Protein AF-A0A965ITB3-F1 (afdb_monomer)

pLDDT: mean 90.95, std 10.51, range [53.91, 98.81]

Structure (mmCIF, N/CA/C/O backbone):
data_AF-A0A965ITB3-F1
#
_entry.id   AF-A0A965ITB3-F1
#
loop_
_atom_site.group_PDB
_atom_site.id
_atom_site.type_symbol
_atom_site.label_atom_id
_atom_site.label_alt_id
_atom_site.label_comp_id
_atom_site.label_asym_id
_atom_site.label_entity_id
_atom_site.label_seq_id
_atom_site.pdbx_PDB_ins_code
_atom_site.Cartn_x
_atom_site.Cartn_y
_atom_site.Cartn_z
_atom_site.occupancy
_atom_site.B_iso_or_equiv
_atom_site.auth_seq_id
_atom_site.auth_comp_id
_atom_site.auth_asym_id
_atom_site.auth_atom_id
_atom_site.pdbx_PDB_model_num
ATOM 1 N N . MET A 1 1 ? 1.179 6.254 13.318 1.00 94.94 1 MET A N 1
ATOM 2 C CA . MET A 1 1 ? 0.045 7.202 13.142 1.00 94.94 1 MET A CA 1
ATOM 3 C C . MET A 1 1 ? -0.799 6.790 11.948 1.00 94.94 1 MET A C 1
ATOM 5 O O . MET A 1 1 ? -0.232 6.544 10.884 1.00 94.94 1 MET A O 1
ATOM 9 N N . LEU A 1 2 ? -2.131 6.784 12.081 1.00 97.75 2 LEU A N 1
ATOM 10 C CA . LEU A 1 2 ? -3.052 6.440 10.988 1.00 97.75 2 LEU A CA 1
ATOM 11 C C . LEU A 1 2 ? -4.020 7.567 10.657 1.00 97.75 2 LEU A C 1
ATOM 13 O O . LEU A 1 2 ? -4.727 8.068 11.525 1.00 97.75 2 LEU A O 1
ATOM 17 N N . LYS A 1 3 ? -4.144 7.885 9.375 1.00 97.88 3 LYS A N 1
ATOM 18 C CA . LYS A 1 3 ? -5.242 8.692 8.853 1.00 97.88 3 LYS A CA 1
ATOM 19 C C . LYS A 1 3 ? -6.162 7.830 8.004 1.00 97.88 3 LYS A C 1
ATOM 21 O O . LYS A 1 3 ? -5.698 7.079 7.149 1.00 97.88 3 LYS A O 1
ATOM 26 N N . THR A 1 4 ? -7.462 8.007 8.188 1.00 98.25 4 THR A N 1
ATOM 27 C CA . THR A 1 4 ? -8.512 7.293 7.462 1.00 98.25 4 THR A CA 1
ATOM 28 C C . THR A 1 4 ? -9.326 8.276 6.626 1.00 98.25 4 THR A C 1
ATOM 30 O O . THR A 1 4 ? -9.497 9.442 6.987 1.00 98.25 4 THR A O 1
ATOM 33 N N . VAL A 1 5 ? -9.768 7.840 5.449 1.00 98.06 5 VAL A N 1
ATOM 34 C CA . VAL A 1 5 ? -10.554 8.650 4.515 1.00 98.06 5 VAL A CA 1
ATOM 35 C C . VAL A 1 5 ? -11.631 7.752 3.920 1.00 98.06 5 VAL A C 1
ATOM 37 O O . VAL A 1 5 ? -11.328 6.882 3.109 1.00 98.06 5 VAL A O 1
ATOM 40 N N . ALA A 1 6 ? -12.889 7.959 4.313 1.00 97.88 6 ALA A N 1
ATOM 41 C CA . ALA A 1 6 ? -14.007 7.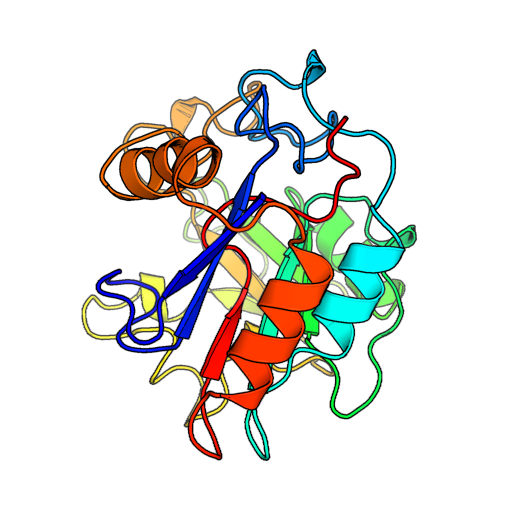115 3.875 1.00 97.88 6 ALA A CA 1
ATOM 42 C C . ALA A 1 6 ? -14.276 7.200 2.362 1.00 97.88 6 ALA A C 1
ATOM 44 O O . ALA A 1 6 ? -14.660 6.211 1.750 1.00 97.88 6 ALA A O 1
ATOM 45 N N . LYS A 1 7 ? -14.044 8.372 1.753 1.00 97.62 7 LYS A N 1
ATOM 46 C CA . LYS A 1 7 ? -14.233 8.609 0.318 1.00 97.62 7 LYS A CA 1
ATOM 47 C C . LYS A 1 7 ? -13.054 9.391 -0.247 1.00 97.62 7 LYS A C 1
ATOM 49 O O . LYS A 1 7 ? -12.920 10.591 -0.008 1.00 97.62 7 LYS A O 1
ATOM 54 N N . SER A 1 8 ? -12.174 8.706 -0.965 1.00 96.62 8 SER A N 1
ATOM 55 C CA . SER A 1 8 ? -10.998 9.329 -1.571 1.00 96.62 8 SER A CA 1
ATOM 56 C C . SER A 1 8 ? -11.368 10.239 -2.751 1.00 96.62 8 SER A C 1
ATOM 58 O O . SER A 1 8 ? -12.254 9.936 -3.544 1.00 96.62 8 SER A O 1
ATOM 60 N N . ALA A 1 9 ? -10.645 11.354 -2.889 1.00 93.56 9 ALA A N 1
ATOM 61 C CA . ALA A 1 9 ? -10.687 12.229 -4.066 1.00 93.56 9 ALA A CA 1
ATOM 62 C C . ALA A 1 9 ? -9.523 11.958 -5.045 1.00 93.56 9 ALA A C 1
ATOM 64 O O . ALA A 1 9 ? -9.328 12.690 -6.016 1.00 93.56 9 ALA A O 1
ATOM 65 N N . ASN A 1 10 ? -8.698 10.937 -4.782 1.00 91.00 10 ASN A N 1
ATOM 66 C CA . ASN A 1 10 ? -7.571 10.585 -5.640 1.00 91.00 10 ASN A CA 1
ATOM 67 C C . ASN A 1 10 ? -8.075 9.926 -6.933 1.00 91.00 10 ASN A C 1
ATOM 69 O O . ASN A 1 10 ? -8.791 8.927 -6.885 1.00 91.00 10 ASN A O 1
ATOM 73 N N . ARG A 1 11 ? -7.645 10.451 -8.089 1.00 90.25 11 ARG A N 1
ATOM 74 C CA . ARG A 1 11 ? -8.065 9.963 -9.415 1.00 90.25 11 ARG A CA 1
ATOM 75 C C . ARG A 1 11 ? -7.816 8.467 -9.615 1.00 90.25 11 ARG A C 1
ATOM 77 O O . ARG A 1 11 ? -8.670 7.788 -10.156 1.00 90.25 11 ARG A O 1
ATOM 84 N N . LYS A 1 12 ? -6.690 7.932 -9.127 1.00 91.12 12 LYS A N 1
ATOM 85 C CA . LYS A 1 12 ? -6.346 6.510 -9.283 1.00 91.12 12 LYS A CA 1
ATOM 86 C C . LYS A 1 12 ? -7.233 5.610 -8.431 1.00 91.12 12 LYS A C 1
ATOM 88 O O . LYS A 1 12 ? -7.595 4.525 -8.870 1.00 91.12 12 LYS A O 1
ATOM 93 N N . THR A 1 13 ? -7.567 6.017 -7.207 1.00 94.00 13 THR A N 1
ATOM 94 C CA . THR A 1 13 ? -8.409 5.185 -6.331 1.00 94.00 13 THR A CA 1
ATOM 95 C C . THR A 1 13 ? -9.890 5.331 -6.642 1.00 94.00 13 THR A C 1
ATOM 97 O O . THR A 1 13 ? -10.629 4.371 -6.459 1.00 94.00 13 THR A O 1
ATOM 100 N N . GLY A 1 14 ? -10.324 6.504 -7.106 1.00 93.81 14 GLY A N 1
ATOM 101 C CA . GLY A 1 14 ? -11.742 6.843 -7.143 1.00 93.81 14 GLY A CA 1
ATOM 102 C C . GLY A 1 14 ? -12.314 6.993 -5.724 1.00 93.81 14 GLY A C 1
ATOM 103 O O . GLY A 1 14 ? -11.537 7.104 -4.767 1.00 93.81 14 GLY A O 1
ATOM 104 N N . PRO A 1 15 ? -13.649 6.980 -5.573 1.00 96.31 15 PRO A N 1
ATOM 105 C CA . PRO A 1 15 ? -14.353 7.273 -4.323 1.00 96.31 15 PRO A CA 1
ATOM 106 C C . PRO A 1 15 ? -14.376 6.109 -3.314 1.00 96.31 15 PRO A C 1
ATOM 108 O O . PRO A 1 15 ? -15.335 5.977 -2.558 1.00 96.31 15 PRO A O 1
ATOM 111 N N . ILE A 1 16 ? -13.332 5.280 -3.274 1.00 97.94 16 ILE A N 1
ATOM 112 C CA . ILE A 1 16 ? -13.205 4.188 -2.298 1.00 97.94 16 ILE A CA 1
ATOM 113 C C . ILE A 1 16 ? -12.591 4.674 -0.980 1.00 97.94 16 ILE A C 1
ATOM 115 O O . ILE A 1 16 ? -11.974 5.747 -0.924 1.00 97.94 16 ILE A O 1
ATOM 119 N N . ALA A 1 17 ? -12.719 3.856 0.064 1.00 98.75 17 ALA A N 1
ATOM 120 C CA . ALA A 1 17 ? -12.080 4.110 1.342 1.00 98.75 17 ALA A CA 1
ATOM 121 C C . ALA A 1 17 ? -10.567 3.895 1.240 1.00 98.75 17 ALA A C 1
ATOM 123 O O . ALA A 1 17 ? -10.095 2.962 0.581 1.00 98.75 17 ALA A O 1
ATOM 124 N N . VAL A 1 18 ? -9.796 4.765 1.891 1.00 98.75 18 VAL A N 1
ATOM 125 C CA . VAL A 1 18 ? -8.336 4.687 1.895 1.00 98.75 18 VAL A CA 1
ATOM 126 C C . VAL A 1 18 ? -7.728 5.068 3.238 1.00 98.75 18 VAL A C 1
ATOM 128 O O . VAL A 1 18 ? -8.342 5.784 4.033 1.00 98.75 18 VAL A O 1
ATOM 131 N N . THR A 1 19 ? -6.486 4.646 3.471 1.00 98.56 19 THR A N 1
ATOM 132 C CA . THR A 1 19 ? -5.705 5.066 4.643 1.00 98.56 19 THR A CA 1
ATOM 133 C C . THR A 1 19 ? -4.343 5.636 4.259 1.00 98.56 19 THR A C 1
ATOM 135 O O . THR A 1 19 ? -3.841 5.417 3.159 1.00 98.56 19 THR A O 1
ATOM 138 N N . TYR A 1 20 ? -3.742 6.393 5.171 1.00 98.06 20 TYR A N 1
ATOM 139 C CA . TYR A 1 20 ? -2.341 6.807 5.129 1.00 98.06 20 TYR A CA 1
ATOM 140 C C . TYR A 1 20 ? -1.719 6.426 6.466 1.00 98.06 20 TYR A C 1
ATOM 142 O O . TYR A 1 20 ? -2.347 6.634 7.508 1.00 98.06 20 TYR A O 1
ATOM 150 N N . ARG A 1 21 ? -0.492 5.911 6.448 1.00 97.06 21 ARG A N 1
ATOM 151 C CA . ARG A 1 21 ? 0.246 5.589 7.670 1.00 97.06 21 ARG A CA 1
ATOM 152 C C . ARG A 1 21 ? 1.576 6.323 7.679 1.00 97.06 21 ARG A C 1
ATOM 154 O O . ARG A 1 21 ? 2.235 6.404 6.652 1.00 97.06 21 ARG A O 1
ATOM 161 N N . ALA A 1 22 ? 1.946 6.901 8.810 1.00 95.44 22 ALA A N 1
ATOM 162 C CA . ALA A 1 22 ? 3.198 7.634 8.964 1.00 95.44 22 ALA A CA 1
ATOM 163 C C . ALA A 1 22 ? 3.769 7.427 10.368 1.00 95.44 22 ALA A C 1
ATOM 165 O O . ALA A 1 22 ? 3.015 7.171 11.317 1.00 95.44 22 ALA A O 1
ATOM 166 N N . GLY A 1 23 ? 5.084 7.597 10.509 1.00 92.81 23 GLY A N 1
ATOM 167 C CA . GLY A 1 23 ? 5.712 7.717 11.822 1.00 92.81 23 GLY A CA 1
ATOM 168 C C . GLY A 1 23 ? 5.365 9.039 12.497 1.00 92.81 23 GLY A C 1
ATOM 169 O O . GLY A 1 23 ? 4.918 9.987 11.852 1.00 92.81 23 GLY A O 1
ATOM 170 N N . VAL A 1 24 ? 5.562 9.119 13.810 1.00 87.06 24 VAL A N 1
ATOM 171 C CA . VAL A 1 24 ? 5.243 10.327 14.590 1.00 87.06 24 VAL A CA 1
ATOM 172 C C . VAL A 1 24 ? 6.226 11.456 14.249 1.00 87.06 24 VAL A C 1
ATOM 174 O O . VAL A 1 24 ? 5.837 12.570 13.871 1.00 87.06 24 VAL A O 1
ATOM 177 N N . HIS A 1 25 ? 7.523 11.152 14.309 1.00 87.81 25 HIS A N 1
ATOM 178 C CA . HIS A 1 25 ? 8.600 12.130 14.141 1.00 87.81 25 HIS A CA 1
ATOM 179 C C . HIS A 1 25 ? 9.164 12.191 12.717 1.00 87.81 25 HIS A C 1
ATOM 181 O O . HIS A 1 25 ? 9.692 13.230 12.311 1.00 87.81 25 HIS A O 1
ATOM 187 N N . GLU A 1 26 ? 8.969 11.142 11.920 1.00 91.25 26 GLU A N 1
ATOM 188 C CA . GLU A 1 26 ? 9.346 11.102 10.509 1.00 91.25 26 GLU A CA 1
ATOM 189 C C . GLU A 1 26 ? 8.256 10.406 9.686 1.00 91.25 26 GLU A C 1
ATOM 191 O O . GLU A 1 26 ? 7.780 9.325 10.024 1.00 91.25 26 GLU A O 1
ATOM 196 N N . THR A 1 27 ? 7.836 11.050 8.595 1.00 91.44 27 THR A N 1
ATOM 197 C CA . THR A 1 27 ? 6.709 10.608 7.760 1.00 91.44 27 THR A CA 1
ATOM 198 C C . THR A 1 27 ? 6.976 9.231 7.172 1.00 91.44 27 THR A C 1
ATOM 200 O O . THR A 1 27 ? 6.068 8.408 7.080 1.00 91.44 27 THR A O 1
ATOM 203 N N . TYR A 1 28 ? 8.234 8.986 6.813 1.00 91.31 28 TYR A N 1
ATOM 204 C CA . TYR A 1 28 ? 8.659 7.761 6.164 1.00 91.31 28 TYR A CA 1
ATOM 205 C C . TYR A 1 28 ? 8.992 6.621 7.135 1.00 91.31 28 TYR A C 1
ATOM 207 O O . TYR A 1 28 ? 9.265 5.531 6.659 1.00 91.31 28 TYR A O 1
ATOM 215 N N . ALA A 1 29 ? 8.929 6.813 8.460 1.00 92.44 29 ALA A N 1
ATOM 216 C CA . ALA A 1 29 ? 9.432 5.816 9.419 1.00 92.44 29 ALA A CA 1
ATOM 217 C C . ALA A 1 29 ? 8.717 4.458 9.386 1.00 92.44 29 ALA A C 1
ATOM 219 O O . ALA A 1 29 ? 9.243 3.462 9.864 1.00 92.44 29 ALA A O 1
ATOM 220 N N . THR A 1 30 ? 7.525 4.396 8.794 1.00 94.81 30 THR A N 1
ATOM 221 C CA . THR A 1 30 ? 6.821 3.128 8.574 1.00 94.81 30 THR A CA 1
ATOM 222 C C . THR A 1 30 ? 7.271 2.410 7.301 1.00 94.81 30 THR A C 1
ATOM 224 O O . THR A 1 30 ? 6.846 1.290 7.073 1.00 94.81 30 THR A O 1
ATOM 227 N N . CYS A 1 31 ? 8.037 3.053 6.418 1.00 94.44 31 CYS A N 1
ATOM 228 C CA . CYS A 1 31 ? 8.582 2.449 5.200 1.00 94.44 31 CYS A CA 1
ATOM 229 C C . CYS A 1 31 ? 9.845 1.649 5.541 1.00 94.44 31 CYS A C 1
ATOM 231 O O . CYS A 1 31 ? 10.556 2.045 6.465 1.00 94.44 31 CYS A O 1
ATOM 233 N N . PRO A 1 32 ? 10.171 0.578 4.800 1.00 92.94 32 PRO A N 1
ATOM 234 C CA . PRO A 1 32 ? 11.418 -0.129 5.032 1.00 92.94 32 PRO A CA 1
ATOM 235 C C . PRO A 1 32 ? 12.613 0.743 4.649 1.00 92.94 32 PRO A C 1
ATOM 237 O O . PRO A 1 32 ? 12.567 1.459 3.640 1.00 92.94 32 PRO A O 1
ATOM 240 N N . SER A 1 33 ? 13.692 0.657 5.427 1.00 90.12 33 SER A N 1
ATOM 241 C CA . SER A 1 33 ? 14.949 1.381 5.167 1.00 90.12 33 SER A CA 1
ATOM 242 C C . SER A 1 33 ? 15.558 1.047 3.796 1.00 90.12 33 SER A C 1
ATOM 244 O O . SER A 1 33 ? 16.218 1.878 3.170 1.00 90.12 33 SER A O 1
ATOM 246 N N . THR A 1 34 ? 15.262 -0.152 3.291 1.00 88.88 34 THR A N 1
ATOM 247 C CA . THR A 1 34 ? 15.709 -0.695 2.004 1.00 88.88 34 THR A CA 1
ATOM 248 C C . THR A 1 34 ? 14.865 -0.257 0.804 1.00 88.88 34 THR A C 1
ATOM 250 O O . THR A 1 34 ? 15.208 -0.585 -0.330 1.00 88.88 34 THR A O 1
ATOM 253 N N . CYS A 1 35 ? 13.766 0.479 1.006 1.00 86.56 35 CYS A N 1
ATOM 254 C CA . CYS A 1 35 ? 12.898 0.911 -0.089 1.00 86.56 35 CYS A CA 1
ATOM 255 C C . CYS A 1 35 ? 13.660 1.825 -1.070 1.00 86.56 35 CYS A C 1
ATOM 257 O O . CYS A 1 35 ? 14.050 2.940 -0.725 1.00 86.56 35 CYS A O 1
ATOM 259 N N . ALA A 1 36 ? 13.801 1.407 -2.333 1.00 81.06 36 ALA A N 1
ATOM 260 C CA . ALA A 1 36 ? 14.551 2.154 -3.352 1.00 81.06 36 ALA A CA 1
ATOM 261 C C . ALA A 1 36 ? 13.939 3.530 -3.693 1.00 81.06 36 ALA A C 1
ATOM 263 O O . ALA A 1 36 ? 14.616 4.426 -4.212 1.00 81.06 36 ALA A O 1
ATOM 264 N N . LEU A 1 37 ? 12.649 3.709 -3.389 1.00 79.94 37 LEU A N 1
ATOM 265 C CA . LEU A 1 37 ? 11.911 4.955 -3.589 1.00 79.94 37 LEU A CA 1
ATOM 266 C C . LEU A 1 37 ? 12.064 5.934 -2.416 1.00 79.94 37 LEU A C 1
ATOM 268 O O . LEU A 1 37 ? 11.665 7.099 -2.533 1.00 79.94 37 LEU A O 1
ATOM 272 N N . HIS A 1 38 ? 12.614 5.466 -1.296 1.00 78.00 38 HIS A N 1
ATOM 273 C CA . HIS A 1 38 ? 12.707 6.190 -0.040 1.00 78.00 38 HIS A CA 1
ATOM 274 C C . HIS A 1 38 ? 13.790 7.278 -0.117 1.00 78.00 38 HIS A C 1
ATOM 276 O O . HIS A 1 38 ? 14.971 6.964 -0.224 1.00 78.00 38 HIS A O 1
ATOM 282 N N . PRO A 1 39 ? 13.437 8.574 -0.026 1.00 72.44 39 PRO A N 1
ATOM 283 C CA . PRO A 1 39 ? 14.421 9.653 -0.142 1.00 72.44 39 PRO A CA 1
ATOM 284 C C . PRO A 1 39 ? 15.332 9.794 1.091 1.00 72.44 39 PRO A C 1
ATOM 286 O O . PRO A 1 39 ? 16.328 10.503 1.024 1.00 72.44 39 PRO A O 1
ATOM 289 N N . LYS A 1 40 ? 14.963 9.168 2.215 1.00 72.94 40 LYS A N 1
ATOM 290 C CA . LYS A 1 40 ? 15.687 9.180 3.502 1.00 72.94 40 LYS A CA 1
ATOM 291 C C . LYS A 1 40 ? 15.853 7.782 4.124 1.00 72.94 40 LYS A C 1
ATOM 293 O O . LYS A 1 40 ? 15.340 7.554 5.215 1.00 72.94 40 LYS A O 1
ATOM 298 N N . GLY A 1 41 ? 16.363 6.800 3.376 1.00 74.50 41 GLY A N 1
ATOM 299 C CA . GLY A 1 41 ? 16.319 5.372 3.762 1.00 74.50 41 GLY A CA 1
ATOM 300 C C . GLY A 1 41 ? 16.792 5.080 5.194 1.00 74.50 41 GLY A C 1
ATOM 301 O O . GLY A 1 41 ? 16.213 4.246 5.879 1.00 74.50 41 GLY A O 1
ATOM 302 N N . GLU A 1 42 ? 17.731 5.871 5.715 1.00 77.69 42 GLU A N 1
ATOM 303 C CA . GLU A 1 42 ? 18.217 5.822 7.100 1.00 77.69 42 GLU A CA 1
ATOM 304 C C . GLU A 1 42 ? 17.161 6.135 8.176 1.00 77.69 42 GLU A C 1
ATOM 306 O O . GLU A 1 42 ? 17.433 6.038 9.371 1.00 77.69 42 GLU A O 1
ATOM 311 N N . LYS A 1 43 ? 15.976 6.587 7.764 1.00 81.06 43 LYS A N 1
ATOM 312 C CA . LYS A 1 43 ? 14.832 6.879 8.627 1.00 81.06 43 LYS A CA 1
ATOM 313 C C . LYS A 1 43 ? 13.701 5.865 8.504 1.00 81.06 43 LYS A C 1
ATOM 315 O O . LYS A 1 43 ? 12.686 6.062 9.166 1.00 81.06 43 LYS A O 1
ATOM 320 N N . GLY A 1 44 ? 13.834 4.860 7.641 1.00 82.12 44 GLY A N 1
ATOM 321 C CA . GLY A 1 44 ? 12.884 3.756 7.550 1.00 82.12 44 GLY A CA 1
ATOM 322 C C . GLY A 1 44 ? 13.059 2.759 8.698 1.00 82.12 44 GLY A C 1
ATOM 323 O O . GLY A 1 44 ? 14.064 2.785 9.406 1.00 82.12 44 GLY A O 1
ATOM 324 N N . GLY A 1 45 ? 12.076 1.883 8.880 1.00 83.75 45 GLY A N 1
ATOM 325 C CA . GLY A 1 45 ? 12.134 0.793 9.853 1.00 83.75 45 GLY A CA 1
ATOM 326 C C . GLY A 1 45 ? 12.695 -0.492 9.243 1.00 83.75 45 GLY A C 1
ATOM 327 O O . GLY A 1 45 ? 12.403 -0.814 8.095 1.00 83.75 45 GLY A O 1
ATOM 328 N N . ASP A 1 46 ? 13.455 -1.261 10.019 1.00 85.00 46 ASP A N 1
ATOM 329 C CA . ASP A 1 46 ? 13.959 -2.581 9.594 1.00 85.00 46 ASP A CA 1
ATOM 330 C C . ASP A 1 46 ? 13.019 -3.730 9.991 1.00 85.00 46 ASP A C 1
ATOM 332 O O . ASP A 1 46 ? 13.120 -4.843 9.476 1.00 85.00 46 ASP A O 1
ATOM 336 N N . LEU A 1 47 ? 12.086 -3.459 10.907 1.00 93.00 47 LEU A N 1
ATOM 337 C CA . LEU A 1 47 ? 11.150 -4.433 11.456 1.00 93.00 47 LEU A CA 1
ATOM 338 C C . LEU A 1 47 ? 9.723 -4.100 11.040 1.00 93.00 47 LEU A C 1
ATOM 340 O O . LEU A 1 47 ? 9.329 -2.933 11.026 1.00 93.00 47 LEU A O 1
ATOM 344 N N . ILE A 1 48 ? 8.942 -5.138 10.752 1.00 96.56 48 ILE A N 1
ATOM 345 C CA . ILE A 1 48 ? 7.493 -5.019 10.599 1.00 96.56 48 ILE A CA 1
ATOM 346 C C . ILE A 1 48 ? 6.867 -4.846 11.985 1.00 96.56 48 ILE A C 1
ATOM 348 O O . ILE A 1 48 ? 7.215 -5.545 12.935 1.00 96.56 48 ILE A O 1
ATOM 352 N N . ASP A 1 49 ? 5.926 -3.915 12.081 1.00 97.00 49 ASP A N 1
ATOM 353 C CA . ASP A 1 49 ? 5.067 -3.722 13.241 1.00 97.00 49 ASP A CA 1
ATOM 354 C C . ASP A 1 49 ? 4.038 -4.859 13.314 1.00 97.00 49 ASP A C 1
ATOM 356 O O . ASP A 1 49 ? 3.106 -4.904 12.509 1.00 97.00 49 ASP A O 1
ATOM 360 N N . GLY A 1 50 ? 4.238 -5.808 14.233 1.00 97.25 50 GLY A N 1
ATOM 361 C CA . GLY A 1 50 ? 3.388 -6.997 14.360 1.00 97.25 50 GLY A CA 1
ATOM 362 C C . GLY A 1 50 ? 1.940 -6.665 14.723 1.00 97.25 50 GLY A C 1
ATOM 363 O O . GLY A 1 50 ? 1.020 -7.113 14.040 1.00 97.25 50 GLY A O 1
ATOM 364 N N . ASP A 1 51 ? 1.741 -5.806 15.724 1.00 96.62 51 ASP A N 1
ATOM 365 C CA . ASP A 1 51 ? 0.407 -5.404 16.188 1.00 96.62 51 ASP A CA 1
ATOM 366 C C . ASP A 1 51 ? -0.376 -4.693 15.078 1.00 96.62 51 ASP A C 1
ATOM 368 O O . ASP A 1 51 ? -1.580 -4.916 14.887 1.00 96.62 51 ASP A O 1
ATOM 372 N N . TYR A 1 52 ? 0.312 -3.834 14.319 1.00 98.00 52 TYR A N 1
ATOM 373 C CA . TYR A 1 52 ? -0.284 -3.167 13.172 1.00 98.00 52 TYR A CA 1
ATOM 374 C C . TYR A 1 52 ? -0.523 -4.118 11.994 1.00 98.00 52 TYR A C 1
ATOM 376 O O . TYR A 1 52 ? -1.540 -3.983 11.310 1.00 98.00 52 TYR A O 1
ATOM 384 N N . LEU A 1 53 ? 0.382 -5.068 11.734 1.00 98.50 53 LEU A N 1
ATOM 385 C CA . LEU A 1 53 ? 0.214 -6.065 10.678 1.00 98.50 53 LEU A CA 1
ATOM 386 C C . LEU A 1 53 ? -1.043 -6.905 10.919 1.00 98.50 53 LEU A C 1
ATOM 388 O O . LEU A 1 53 ? -1.841 -7.057 9.995 1.00 98.50 53 LEU A O 1
ATOM 392 N N . ASP A 1 54 ? -1.255 -7.388 12.142 1.00 98.56 54 ASP A N 1
ATOM 393 C CA . ASP A 1 54 ? -2.455 -8.154 12.490 1.00 98.56 54 ASP A CA 1
ATOM 394 C C . ASP A 1 54 ? -3.719 -7.307 12.310 1.00 98.56 54 ASP A C 1
ATOM 396 O O . ASP A 1 54 ? -4.668 -7.724 11.642 1.00 98.56 54 ASP A O 1
ATOM 400 N N . ALA A 1 55 ? -3.697 -6.053 12.776 1.00 98.69 55 ALA A N 1
ATOM 401 C CA . ALA A 1 55 ? -4.796 -5.119 12.545 1.00 98.69 55 ALA A CA 1
ATOM 402 C C . ALA A 1 55 ? -5.076 -4.893 11.054 1.00 98.69 55 ALA A C 1
ATOM 404 O O . ALA A 1 55 ? -6.232 -4.785 10.650 1.00 98.69 55 ALA A O 1
ATOM 405 N N . LEU A 1 56 ? -4.034 -4.808 10.226 1.00 98.75 56 LEU A N 1
ATOM 406 C CA . LEU A 1 56 ? -4.167 -4.609 8.790 1.00 98.75 56 LEU A CA 1
ATOM 407 C C . LEU A 1 56 ? -4.742 -5.838 8.091 1.00 98.75 56 LEU A C 1
ATOM 409 O O . LEU A 1 56 ? -5.596 -5.673 7.220 1.00 98.75 56 LEU A O 1
ATOM 413 N N . ARG A 1 57 ? -4.322 -7.048 8.472 1.00 98.69 57 ARG A N 1
ATOM 414 C CA . ARG A 1 57 ? -4.869 -8.304 7.936 1.00 98.69 57 ARG A CA 1
ATOM 415 C C . ARG A 1 57 ? -6.363 -8.425 8.219 1.00 98.69 57 ARG A C 1
ATOM 417 O O . ARG A 1 57 ? -7.123 -8.719 7.301 1.00 98.69 57 ARG A O 1
ATOM 424 N N . GLU A 1 58 ? -6.773 -8.100 9.442 1.00 98.56 58 GLU A N 1
ATOM 425 C CA . GLU A 1 58 ? -8.168 -8.147 9.899 1.00 98.56 58 GLU A CA 1
ATOM 426 C C . GLU A 1 58 ? -9.041 -7.010 9.344 1.00 98.56 58 GLU A C 1
ATOM 428 O O . GLU A 1 58 ? -10.263 -7.132 9.294 1.00 98.56 58 GLU A O 1
ATOM 433 N N . ALA A 1 59 ? -8.443 -5.882 8.947 1.00 98.62 59 ALA A N 1
ATOM 434 C CA . ALA A 1 59 ? -9.161 -4.679 8.534 1.00 98.62 59 ALA A CA 1
ATOM 435 C C . ALA A 1 59 ? -9.758 -4.784 7.121 1.00 98.62 59 ALA A C 1
ATOM 437 O O . ALA A 1 59 ? -9.360 -4.070 6.192 1.00 98.62 59 ALA A O 1
ATOM 438 N N . VAL A 1 60 ? -10.768 -5.639 6.990 1.00 98.75 60 VAL A N 1
ATOM 439 C CA . VAL A 1 60 ? -11.601 -5.808 5.800 1.00 98.75 60 VAL A CA 1
ATOM 440 C C . VAL A 1 60 ? -13.035 -5.384 6.133 1.00 98.75 60 VAL A C 1
ATOM 442 O O . VAL A 1 60 ? -13.597 -5.865 7.117 1.00 98.75 60 VAL A O 1
ATOM 445 N N . PRO A 1 61 ? -13.660 -4.480 5.352 1.00 98.50 61 PRO A N 1
ATOM 446 C CA . PRO A 1 61 ? -15.064 -4.127 5.556 1.00 98.50 61 PRO A CA 1
ATOM 447 C C . PRO A 1 61 ? -15.974 -5.353 5.444 1.00 98.50 61 PRO A C 1
ATOM 449 O O . PRO A 1 61 ? -15.705 -6.252 4.646 1.00 98.50 61 PRO A O 1
ATOM 452 N N . ALA A 1 62 ? -17.087 -5.374 6.180 1.00 98.00 62 ALA A N 1
ATOM 453 C CA . ALA A 1 62 ? -18.035 -6.488 6.140 1.00 98.00 62 ALA A CA 1
ATOM 454 C C . ALA A 1 62 ? -18.509 -6.772 4.701 1.00 98.00 62 ALA A C 1
ATOM 456 O O . ALA A 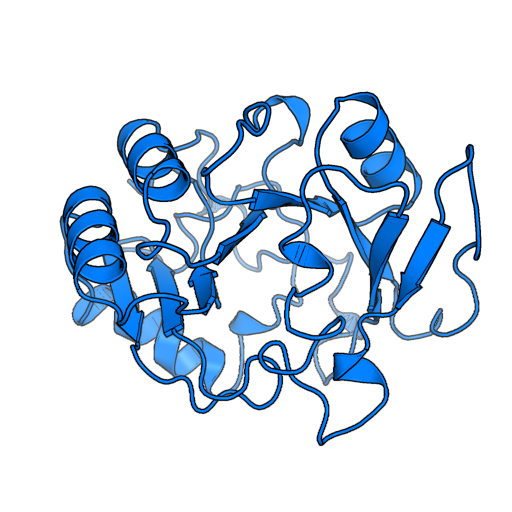1 62 ? -18.976 -5.869 4.006 1.00 98.00 62 ALA A O 1
ATOM 457 N N . GLY A 1 63 ? -18.358 -8.014 4.227 1.00 96.69 63 GLY A N 1
ATOM 458 C CA . GLY A 1 63 ? -18.675 -8.407 2.843 1.00 96.69 63 GLY A CA 1
ATOM 459 C C . GLY A 1 63 ? -17.900 -7.641 1.759 1.00 96.69 63 GLY A C 1
ATOM 460 O O . GLY A 1 63 ? -18.271 -7.698 0.590 1.00 96.69 63 GLY A O 1
ATOM 461 N N . GLY A 1 64 ? -16.881 -6.877 2.149 1.00 97.44 64 GLY A N 1
ATOM 462 C CA . GLY A 1 64 ? -16.069 -6.037 1.288 1.00 97.44 64 GLY A CA 1
ATOM 463 C C . GLY A 1 64 ? -14.726 -6.672 0.962 1.00 97.44 64 GLY A C 1
ATOM 464 O O . GLY A 1 64 ? -14.521 -7.878 1.083 1.00 97.44 64 GLY A O 1
ATOM 465 N N . ILE A 1 65 ? -13.800 -5.831 0.513 1.00 98.19 65 ILE A N 1
ATOM 466 C CA . ILE A 1 65 ? -12.450 -6.242 0.125 1.00 98.19 65 ILE A CA 1
ATOM 467 C C . ILE A 1 65 ? -11.440 -5.176 0.522 1.00 98.19 65 ILE A C 1
ATOM 469 O O . ILE A 1 65 ? -11.720 -3.976 0.429 1.00 98.19 65 ILE A O 1
ATOM 473 N N . ALA A 1 66 ? -10.242 -5.613 0.901 1.00 98.69 66 ALA A N 1
ATOM 474 C CA . ALA A 1 66 ? -9.152 -4.709 1.212 1.00 98.69 66 ALA A CA 1
ATOM 475 C C . ALA A 1 66 ? -7.815 -5.180 0.643 1.00 98.69 66 ALA A C 1
ATOM 477 O O . ALA A 1 66 ? -7.576 -6.376 0.463 1.00 98.69 66 ALA A O 1
ATOM 478 N N . TRP A 1 67 ? -6.944 -4.225 0.327 1.00 98.81 67 TRP A N 1
ATOM 479 C CA . TRP A 1 67 ? -5.592 -4.519 -0.138 1.00 98.81 67 TRP A CA 1
ATOM 480 C C . TRP A 1 67 ? -4.613 -3.390 0.181 1.00 98.81 67 TRP A C 1
ATOM 482 O O . TRP A 1 67 ? -5.004 -2.232 0.344 1.00 98.81 67 TRP A O 1
ATOM 492 N N . THR A 1 68 ? -3.328 -3.734 0.224 1.00 98.69 68 THR A N 1
ATOM 493 C CA . THR A 1 68 ? -2.208 -2.798 0.372 1.00 98.69 68 THR A CA 1
ATOM 494 C C . THR A 1 68 ? -1.016 -3.213 -0.490 1.00 98.69 68 THR A C 1
ATOM 496 O O . THR A 1 68 ? -1.066 -4.224 -1.201 1.00 98.69 68 THR A O 1
ATOM 499 N N . TYR A 1 69 ? 0.055 -2.429 -0.422 1.00 98.06 69 TYR A N 1
ATOM 500 C CA . TYR A 1 69 ? 1.355 -2.723 -1.013 1.00 98.06 69 TYR A CA 1
ATOM 501 C C . TYR A 1 69 ? 2.431 -2.567 0.053 1.00 98.06 69 TYR A C 1
ATOM 503 O O . TYR A 1 69 ? 2.325 -1.669 0.884 1.00 98.06 69 TYR A O 1
ATOM 511 N N . SER A 1 70 ? 3.462 -3.403 -0.002 1.00 97.62 70 SER A N 1
ATOM 512 C CA . SER A 1 70 ? 4.606 -3.298 0.899 1.00 97.62 70 SER A CA 1
ATOM 513 C C . SER A 1 70 ? 5.916 -3.481 0.148 1.00 97.62 70 SER A C 1
ATOM 515 O O . SER A 1 70 ? 6.012 -4.359 -0.708 1.00 97.62 70 SER A O 1
ATOM 517 N N . HIS A 1 71 ? 6.914 -2.658 0.465 1.00 95.50 71 HIS A N 1
ATOM 518 C CA . HIS A 1 71 ? 8.293 -2.819 -0.010 1.00 95.50 71 HIS A CA 1
ATOM 519 C C . HIS A 1 71 ? 9.158 -3.638 0.959 1.00 95.50 71 HIS A C 1
ATOM 521 O O . HIS A 1 71 ? 10.355 -3.782 0.720 1.00 95.50 71 HIS A O 1
ATOM 527 N N . PHE A 1 72 ? 8.598 -4.154 2.062 1.00 95.94 72 PHE A N 1
ATOM 528 C CA . PHE A 1 72 ? 9.319 -5.129 2.879 1.00 95.94 72 PHE A CA 1
ATOM 529 C C . PHE A 1 72 ? 9.582 -6.387 2.048 1.00 95.94 72 PHE A C 1
ATOM 531 O O . PHE A 1 72 ? 8.814 -6.708 1.134 1.00 95.94 72 PHE A O 1
ATOM 538 N N . ASP A 1 73 ? 10.666 -7.108 2.359 1.00 95.62 73 ASP A N 1
ATOM 539 C CA . ASP A 1 73 ? 10.990 -8.332 1.627 1.00 95.62 73 ASP A CA 1
ATOM 540 C C . ASP A 1 73 ? 9.794 -9.292 1.652 1.00 95.62 73 ASP A C 1
ATOM 542 O O . ASP A 1 73 ? 9.210 -9.557 2.704 1.00 95.62 73 ASP A O 1
ATOM 546 N N . ALA A 1 74 ? 9.436 -9.834 0.488 1.00 97.12 74 ALA A N 1
ATOM 547 C CA . ALA A 1 74 ? 8.284 -10.716 0.346 1.00 97.12 74 ALA A CA 1
ATOM 548 C C . ALA A 1 74 ? 8.333 -11.940 1.280 1.00 97.12 74 ALA A C 1
ATOM 550 O O . ALA A 1 74 ? 7.280 -12.482 1.615 1.00 97.12 74 ALA A O 1
ATOM 551 N N . SER A 1 75 ? 9.518 -12.384 1.725 1.00 96.56 75 SER A N 1
ATOM 552 C CA . SER A 1 75 ? 9.639 -13.472 2.700 1.00 96.56 75 SER A CA 1
ATOM 553 C C . SER A 1 75 ? 9.150 -13.096 4.099 1.00 96.56 75 SER A C 1
ATOM 555 O O . SER A 1 75 ? 8.781 -13.994 4.850 1.00 96.56 75 SER A O 1
ATOM 557 N N . LEU A 1 76 ? 9.143 -11.803 4.439 1.00 96.69 76 LEU A N 1
ATOM 558 C CA . LEU A 1 76 ? 8.652 -11.269 5.714 1.00 96.69 76 LEU A CA 1
ATOM 559 C C . LEU A 1 76 ? 7.136 -11.043 5.705 1.00 96.69 76 LEU A C 1
ATOM 561 O O . LEU A 1 76 ? 6.525 -10.921 6.763 1.00 96.69 76 LEU A O 1
ATOM 565 N N . LEU A 1 77 ? 6.520 -10.990 4.522 1.00 97.44 77 LEU A N 1
ATOM 566 C CA . LEU A 1 77 ? 5.076 -10.830 4.395 1.00 97.44 77 LEU A CA 1
ATOM 567 C C . LEU A 1 77 ? 4.359 -12.159 4.692 1.00 97.44 77 LEU A C 1
ATOM 569 O O . LEU A 1 77 ? 4.822 -13.219 4.236 1.00 97.44 77 LEU A O 1
ATOM 573 N N . PRO A 1 78 ? 3.223 -12.121 5.414 1.00 96.88 78 PRO A N 1
ATOM 574 C CA . PRO A 1 78 ? 2.465 -13.318 5.753 1.00 96.88 78 PRO A CA 1
ATOM 575 C C . PRO A 1 78 ? 1.856 -13.964 4.502 1.00 96.88 78 PRO A C 1
ATOM 577 O O . PRO A 1 78 ? 1.677 -13.317 3.467 1.00 96.88 78 PRO A O 1
ATOM 580 N N . GLN A 1 79 ? 1.521 -15.252 4.607 1.00 97.00 79 GLN A N 1
ATOM 581 C CA . GLN A 1 79 ? 0.625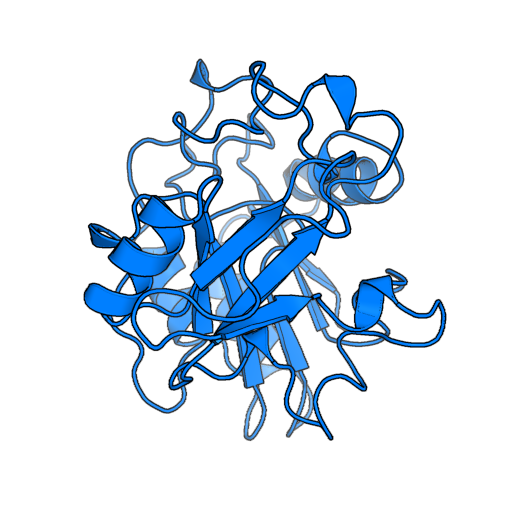 -15.880 3.636 1.00 97.00 79 GLN A CA 1
ATOM 582 C C . GLN A 1 79 ? -0.767 -15.282 3.799 1.00 97.00 79 GLN A C 1
ATOM 584 O O . GLN A 1 79 ? -1.218 -15.055 4.921 1.00 97.00 79 GLN A O 1
ATOM 589 N N . TRP A 1 80 ? -1.436 -15.028 2.682 1.00 97.88 80 TRP A N 1
ATOM 590 C CA . TRP A 1 80 ? -2.810 -14.552 2.722 1.00 97.88 80 TRP A CA 1
ATOM 591 C C . TRP A 1 80 ? -3.756 -15.686 3.129 1.00 97.88 80 TRP A C 1
ATOM 593 O O . TRP A 1 80 ? -3.606 -16.814 2.658 1.00 97.88 80 TRP A O 1
ATOM 603 N N . ALA A 1 81 ? -4.741 -15.365 3.965 1.00 97.56 81 ALA A N 1
ATOM 604 C CA . ALA A 1 81 ? -5.867 -16.235 4.274 1.00 97.56 81 ALA A CA 1
ATOM 605 C C . ALA A 1 81 ? -7.182 -15.620 3.778 1.00 97.56 81 ALA A C 1
ATOM 607 O O . ALA A 1 81 ? -7.324 -14.398 3.686 1.00 97.56 81 ALA A O 1
ATOM 608 N N . GLU A 1 82 ? -8.159 -16.472 3.464 1.00 96.88 82 GLU A N 1
ATOM 609 C CA . GLU A 1 82 ? -9.464 -16.019 2.987 1.00 96.88 82 GLU A CA 1
ATOM 610 C C . GLU A 1 82 ? -10.125 -15.051 3.978 1.00 96.88 82 GLU A C 1
ATOM 612 O O . GLU A 1 82 ? -10.153 -15.283 5.183 1.00 96.88 82 GLU A O 1
ATOM 617 N N . GLY A 1 83 ? -10.649 -13.941 3.454 1.00 96.38 83 GLY A N 1
ATOM 618 C CA . GLY A 1 83 ? -11.261 -12.882 4.257 1.00 96.38 83 GLY A CA 1
ATOM 619 C C . GLY A 1 83 ? -10.287 -11.826 4.786 1.00 96.38 83 GLY A C 1
ATOM 620 O O . GLY A 1 83 ? -10.754 -10.807 5.282 1.00 96.38 83 GLY A O 1
ATOM 621 N N . GLU A 1 84 ? -8.971 -12.002 4.629 1.00 98.38 84 GLU A N 1
ATOM 622 C CA . GLU A 1 84 ? -7.978 -11.003 5.039 1.00 98.38 84 GLU A CA 1
ATOM 623 C C . GLU A 1 84 ? -7.665 -9.969 3.947 1.00 98.38 84 GLU A C 1
ATOM 625 O O . GLU A 1 84 ? -7.862 -10.188 2.744 1.00 98.38 84 GLU A O 1
ATOM 630 N N . THR A 1 85 ? -7.096 -8.840 4.372 1.00 98.81 85 THR A N 1
ATOM 631 C CA . THR A 1 85 ? -6.482 -7.850 3.482 1.00 98.81 85 THR A CA 1
ATOM 632 C C . THR A 1 85 ? -5.399 -8.491 2.614 1.00 98.81 85 THR A C 1
ATOM 634 O O . THR A 1 85 ? -4.474 -9.136 3.104 1.00 98.81 85 THR A O 1
ATOM 637 N N . VAL A 1 86 ? -5.439 -8.223 1.308 1.00 98.81 86 VAL A N 1
ATOM 638 C CA . VAL A 1 86 ? -4.396 -8.669 0.376 1.00 98.81 86 VAL A CA 1
ATOM 639 C C . VAL A 1 86 ? -3.169 -7.758 0.459 1.00 98.81 86 VAL A C 1
ATOM 641 O O . VAL A 1 86 ? -3.238 -6.580 0.103 1.00 98.81 86 VAL A O 1
ATOM 644 N N . ILE A 1 87 ? -2.021 -8.296 0.868 1.00 98.81 87 ILE A N 1
ATOM 645 C CA . ILE A 1 87 ? -0.752 -7.555 0.914 1.00 98.81 87 ILE A CA 1
ATOM 646 C C . ILE A 1 87 ? 0.063 -7.884 -0.335 1.00 98.81 87 ILE A C 1
ATOM 648 O O . ILE A 1 87 ? 0.558 -8.997 -0.493 1.00 98.81 87 ILE A O 1
ATOM 652 N N . ASN A 1 88 ? 0.194 -6.913 -1.238 1.00 98.75 88 ASN A N 1
ATOM 653 C CA . ASN A 1 88 ? 0.965 -7.088 -2.461 1.00 98.75 88 ASN A CA 1
ATOM 654 C C . ASN A 1 88 ? 2.442 -6.754 -2.209 1.00 98.75 88 ASN A C 1
ATOM 656 O O . ASN A 1 88 ? 2.753 -5.626 -1.819 1.00 98.75 88 ASN A O 1
ATOM 660 N N . ALA A 1 89 ? 3.348 -7.686 -2.501 1.00 98.38 89 ALA A N 1
ATOM 661 C CA . ALA A 1 89 ? 4.779 -7.402 -2.539 1.00 98.38 89 ALA A CA 1
ATOM 662 C C . ALA A 1 89 ? 5.070 -6.399 -3.667 1.00 98.38 89 ALA A C 1
ATOM 664 O O . ALA A 1 89 ? 4.715 -6.643 -4.823 1.00 98.38 89 ALA A O 1
ATOM 665 N N . SER A 1 90 ? 5.666 -5.260 -3.327 1.00 96.12 90 SER A N 1
ATOM 666 C CA . SER A 1 90 ? 6.035 -4.202 -4.265 1.00 96.12 90 SER A CA 1
ATOM 667 C C . SER A 1 90 ? 7.469 -4.413 -4.723 1.00 96.12 90 SER A C 1
ATOM 669 O O . SER A 1 90 ? 8.396 -4.290 -3.926 1.00 96.12 90 SER A O 1
ATOM 671 N N . CYS A 1 91 ? 7.638 -4.787 -5.989 1.00 94.19 91 CYS A N 1
ATOM 672 C CA . CYS A 1 91 ? 8.916 -5.212 -6.545 1.00 94.19 91 CYS A CA 1
ATOM 673 C C . CYS A 1 91 ? 9.437 -4.226 -7.594 1.00 94.19 91 CYS A C 1
ATOM 675 O O . CYS A 1 91 ? 8.668 -3.693 -8.402 1.00 94.19 91 CYS A O 1
ATOM 677 N N . ASP A 1 92 ? 10.758 -4.073 -7.641 1.00 89.19 92 ASP A N 1
ATOM 678 C CA . ASP A 1 92 ? 11.452 -3.179 -8.571 1.00 89.19 92 ASP A CA 1
ATOM 679 C C . ASP A 1 92 ? 12.040 -3.945 -9.766 1.00 89.19 92 ASP A C 1
ATOM 681 O O . ASP A 1 92 ? 12.485 -3.350 -10.750 1.00 89.19 92 ASP A O 1
ATOM 685 N N . THR A 1 93 ? 12.000 -5.281 -9.729 1.00 90.12 93 THR A N 1
ATOM 686 C CA . THR A 1 93 ? 12.419 -6.147 -10.836 1.00 90.12 93 THR A CA 1
ATOM 687 C C . THR A 1 93 ? 11.425 -7.277 -11.120 1.00 90.12 93 THR A C 1
ATOM 689 O O . THR A 1 93 ? 10.686 -7.743 -10.250 1.00 90.12 93 THR A O 1
ATOM 692 N N . VAL A 1 94 ? 11.451 -7.788 -12.357 1.00 92.19 94 VAL A N 1
ATOM 693 C CA . VAL A 1 94 ? 10.696 -8.992 -12.756 1.00 92.19 94 VAL A CA 1
ATOM 694 C C . VAL A 1 94 ? 11.093 -10.204 -11.902 1.00 92.19 94 VAL A C 1
ATOM 696 O O . VAL A 1 94 ? 10.228 -10.980 -11.501 1.00 92.19 94 VAL A O 1
ATOM 699 N N . GLY A 1 95 ? 12.384 -10.355 -11.588 1.00 93.88 95 GLY A N 1
ATOM 700 C CA . GLY A 1 95 ? 12.893 -11.463 -10.774 1.00 93.88 95 GLY A CA 1
ATOM 701 C C . GLY A 1 95 ? 12.351 -11.452 -9.343 1.00 93.88 95 GLY A C 1
ATOM 702 O O . GLY A 1 95 ? 11.921 -12.491 -8.843 1.00 93.88 95 GLY A O 1
ATOM 703 N N . GLU A 1 96 ? 12.298 -10.283 -8.704 1.00 95.38 96 GLU A N 1
ATOM 704 C CA . GLU A 1 96 ? 11.687 -10.120 -7.379 1.00 95.38 96 GLU A CA 1
ATOM 705 C C . GLU A 1 96 ? 10.195 -10.444 -7.390 1.00 95.38 96 GLU A C 1
ATOM 707 O O . GLU A 1 96 ? 9.727 -11.169 -6.511 1.00 95.38 96 GLU A O 1
ATOM 712 N N . ALA A 1 97 ? 9.463 -9.983 -8.409 1.00 96.75 97 ALA A N 1
ATOM 713 C CA . ALA A 1 97 ? 8.038 -10.273 -8.535 1.00 96.75 97 ALA A CA 1
ATOM 714 C C . ALA A 1 97 ? 7.780 -11.783 -8.669 1.00 96.75 97 ALA A C 1
ATOM 716 O O . ALA A 1 97 ? 6.903 -12.332 -8.005 1.00 96.75 97 ALA A O 1
ATOM 717 N N . LEU A 1 98 ? 8.584 -12.486 -9.473 1.00 96.88 98 LEU A N 1
ATOM 718 C CA . LEU A 1 98 ? 8.497 -13.943 -9.610 1.00 96.88 98 LEU A CA 1
ATOM 719 C C . LEU A 1 98 ? 8.885 -14.670 -8.321 1.00 96.88 98 LEU A C 1
ATOM 721 O O . LEU A 1 98 ? 8.257 -15.670 -7.976 1.00 96.88 98 LEU A O 1
ATOM 725 N N . ARG A 1 99 ? 9.889 -14.169 -7.589 1.00 97.50 99 ARG A N 1
ATOM 726 C CA . ARG A 1 99 ? 10.259 -14.700 -6.270 1.00 97.50 99 ARG A CA 1
ATOM 727 C C . ARG A 1 99 ? 9.097 -14.568 -5.289 1.00 97.50 99 ARG A C 1
ATOM 729 O O . ARG A 1 99 ? 8.773 -15.550 -4.630 1.00 97.50 99 ARG A O 1
ATOM 736 N N . ALA A 1 100 ? 8.454 -13.403 -5.221 1.00 98.19 100 ALA A N 1
ATOM 737 C CA . ALA A 1 100 ? 7.288 -13.172 -4.371 1.00 98.19 100 ALA A CA 1
ATOM 738 C C . ALA A 1 100 ? 6.128 -14.121 -4.724 1.00 98.19 100 ALA A C 1
ATOM 740 O O . ALA A 1 100 ? 5.576 -14.767 -3.835 1.00 98.19 100 ALA A O 1
ATOM 741 N N . VAL A 1 101 ? 5.835 -14.305 -6.015 1.00 97.94 101 VAL A N 1
ATOM 742 C CA . VAL A 1 101 ? 4.799 -15.251 -6.464 1.00 97.94 101 VAL A CA 1
ATOM 743 C C . VAL A 1 101 ? 5.155 -16.697 -6.110 1.00 97.94 101 VAL A C 1
ATOM 745 O O . VAL A 1 101 ? 4.311 -17.415 -5.585 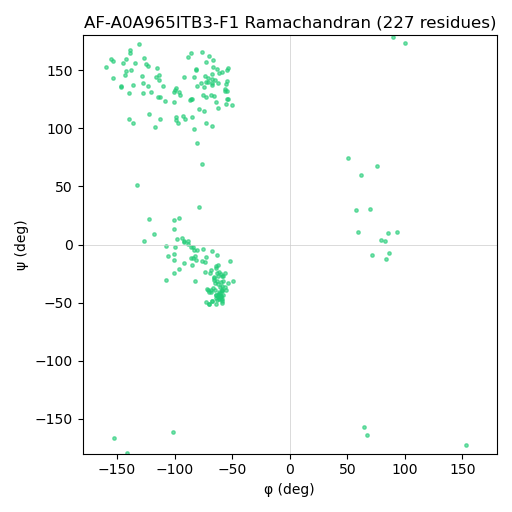1.00 97.94 101 VAL A O 1
ATOM 748 N N . LYS A 1 102 ? 6.408 -17.130 -6.314 1.00 97.12 102 LYS A N 1
ATOM 749 C CA . LYS A 1 102 ? 6.880 -18.472 -5.907 1.00 97.12 102 LYS A CA 1
ATOM 750 C C . LYS A 1 102 ? 6.743 -18.698 -4.400 1.00 97.12 102 LYS A C 1
ATOM 752 O O . LYS A 1 102 ? 6.513 -19.813 -3.949 1.00 97.12 102 LYS A O 1
ATOM 757 N N . LEU A 1 103 ? 6.897 -17.626 -3.635 1.00 97.69 103 LEU A N 1
ATOM 758 C CA . LEU A 1 103 ? 6.710 -17.585 -2.198 1.00 97.69 103 LEU A CA 1
ATOM 759 C C . LEU A 1 103 ? 5.220 -17.596 -1.786 1.00 97.69 103 LEU A C 1
ATOM 761 O O . LEU A 1 103 ? 4.951 -17.647 -0.590 1.00 97.69 103 LEU A O 1
ATOM 765 N N . GLY A 1 104 ? 4.263 -17.563 -2.718 1.00 97.12 104 GLY A N 1
ATOM 766 C CA . GLY A 1 104 ? 2.821 -17.530 -2.436 1.00 97.12 104 GLY A CA 1
ATOM 767 C C . GLY A 1 104 ? 2.261 -16.125 -2.195 1.00 97.12 104 GLY A C 1
ATOM 768 O O . GLY A 1 104 ? 1.125 -15.981 -1.758 1.00 97.12 104 GLY A O 1
ATOM 769 N N . ARG A 1 105 ? 3.045 -15.071 -2.460 1.00 98.06 105 ARG A N 1
ATOM 770 C CA . ARG A 1 105 ? 2.640 -13.682 -2.220 1.00 98.06 105 ARG A CA 1
ATOM 771 C C . ARG A 1 105 ? 2.188 -13.036 -3.532 1.00 98.06 105 ARG A C 1
ATOM 773 O O . ARG A 1 105 ? 2.928 -13.093 -4.519 1.00 98.06 105 ARG A O 1
ATOM 780 N N . PRO A 1 106 ? 1.020 -12.371 -3.572 1.00 98.31 106 PRO A N 1
ATOM 781 C CA . PRO A 1 106 ? 0.657 -11.567 -4.728 1.00 98.31 106 PRO A CA 1
ATOM 782 C C . PRO A 1 106 ? 1.674 -10.436 -4.888 1.00 98.31 106 PRO A C 1
ATOM 784 O O . PRO A 1 106 ? 2.087 -9.818 -3.910 1.00 98.31 106 PRO A O 1
ATOM 787 N N . ALA A 1 107 ? 2.071 -10.147 -6.124 1.00 98.25 107 ALA A N 1
ATOM 788 C CA . ALA A 1 107 ? 3.101 -9.151 -6.395 1.00 98.25 107 ALA A CA 1
ATOM 789 C C . ALA A 1 107 ? 2.626 -8.067 -7.363 1.00 98.25 107 ALA A C 1
ATOM 791 O O . ALA A 1 107 ? 1.723 -8.277 -8.191 1.00 98.25 107 ALA A O 1
ATOM 792 N N . VAL A 1 108 ? 3.267 -6.909 -7.251 1.00 97.31 108 VAL A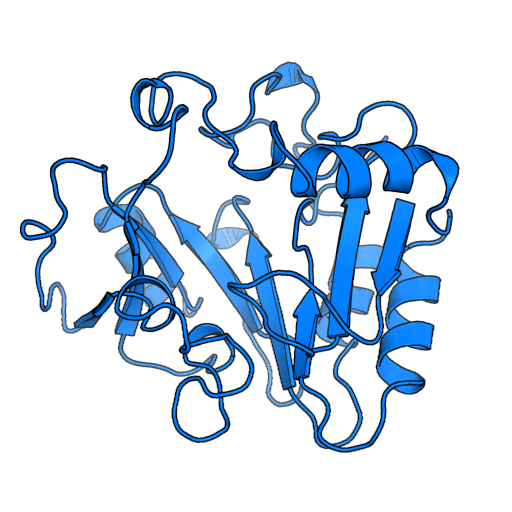 N 1
ATOM 793 C CA . VAL A 1 108 ? 3.256 -5.838 -8.242 1.00 97.31 108 VAL A CA 1
ATOM 794 C C . VAL A 1 108 ? 4.679 -5.508 -8.660 1.00 97.31 108 VAL A C 1
ATOM 796 O O . VAL A 1 108 ? 5.621 -5.729 -7.907 1.00 97.31 108 VAL A O 1
ATOM 799 N N . TYR A 1 109 ? 4.825 -4.985 -9.869 1.00 93.56 109 TYR A N 1
ATOM 800 C CA . TYR A 1 109 ? 6.116 -4.624 -10.440 1.00 93.56 109 TYR A CA 1
ATOM 801 C C . TYR A 1 109 ? 6.082 -3.180 -10.934 1.00 93.56 109 TYR A C 1
ATOM 803 O O . TYR A 1 109 ? 5.165 -2.803 -11.666 1.00 93.56 109 TYR A O 1
ATOM 811 N N . VAL A 1 110 ? 7.070 -2.374 -10.552 1.00 89.19 110 VAL A N 1
ATOM 812 C CA . VAL A 1 110 ? 7.241 -1.025 -11.098 1.00 89.19 110 VAL A CA 1
ATOM 813 C C . VAL A 1 110 ? 8.153 -1.080 -12.322 1.00 89.19 110 VAL A C 1
ATOM 815 O O . VAL A 1 110 ? 9.361 -1.266 -12.212 1.00 89.19 110 VAL A O 1
ATOM 818 N N . ALA A 1 111 ? 7.575 -0.889 -13.506 1.00 85.94 111 ALA A N 1
ATOM 819 C CA . ALA A 1 111 ? 8.329 -0.783 -14.748 1.00 85.94 111 ALA A CA 1
ATOM 820 C C . ALA A 1 111 ? 8.919 0.634 -14.915 1.00 85.94 111 ALA A C 1
ATOM 822 O O . ALA A 1 111 ? 8.201 1.618 -14.692 1.00 85.94 111 ALA A O 1
ATOM 823 N N . PRO A 1 112 ? 10.187 0.777 -15.346 1.00 78.44 112 PRO A N 1
ATOM 824 C CA . PRO A 1 112 ? 10.767 2.068 -15.721 1.00 78.44 112 PRO A CA 1
ATOM 825 C C . PRO A 1 112 ? 9.938 2.841 -16.764 1.00 78.44 1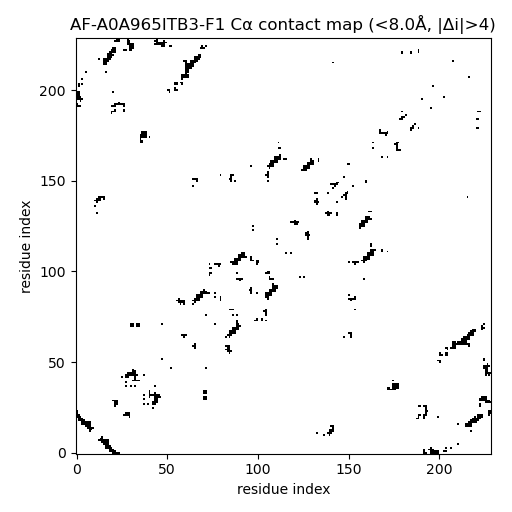12 PRO A C 1
ATOM 827 O O . PRO A 1 112 ? 9.235 2.262 -17.594 1.00 78.44 112 PRO A O 1
ATOM 830 N N . ALA A 1 113 ? 10.017 4.172 -16.749 1.00 72.12 113 ALA A N 1
ATOM 831 C CA . ALA A 1 113 ? 9.123 5.037 -17.530 1.00 72.12 113 ALA A CA 1
ATOM 832 C C . ALA A 1 113 ? 9.284 4.904 -19.057 1.00 72.12 113 ALA A C 1
ATOM 834 O O . ALA A 1 113 ? 8.334 5.111 -19.809 1.00 72.12 113 ALA A O 1
ATOM 835 N N . ASP A 1 114 ? 10.491 4.581 -19.510 1.00 68.69 114 ASP A N 1
ATOM 836 C CA . ASP A 1 114 ? 10.876 4.324 -20.900 1.00 68.69 114 ASP A CA 1
ATOM 837 C C . ASP A 1 114 ? 10.555 2.893 -21.362 1.00 68.69 114 ASP A C 1
ATOM 839 O O . ASP A 1 114 ? 10.580 2.606 -22.555 1.00 68.69 114 ASP A O 1
ATOM 843 N N . THR A 1 115 ? 10.171 2.014 -20.433 1.00 67.06 115 THR A N 1
ATOM 844 C CA . THR A 1 115 ? 9.887 0.592 -20.684 1.00 67.06 115 THR A CA 1
ATOM 845 C C . THR A 1 115 ? 8.398 0.276 -20.802 1.00 67.06 115 THR A C 1
ATOM 847 O O . THR A 1 115 ? 8.001 -0.876 -20.647 1.00 67.06 115 THR A O 1
ATOM 850 N N . ALA A 1 116 ? 7.557 1.274 -21.109 1.00 60.50 116 ALA A N 1
ATOM 851 C CA . ALA A 1 116 ? 6.094 1.150 -21.217 1.00 60.50 116 ALA A CA 1
ATOM 852 C C . ALA A 1 116 ? 5.598 0.002 -22.135 1.00 60.50 116 ALA A C 1
ATOM 854 O O . ALA A 1 116 ?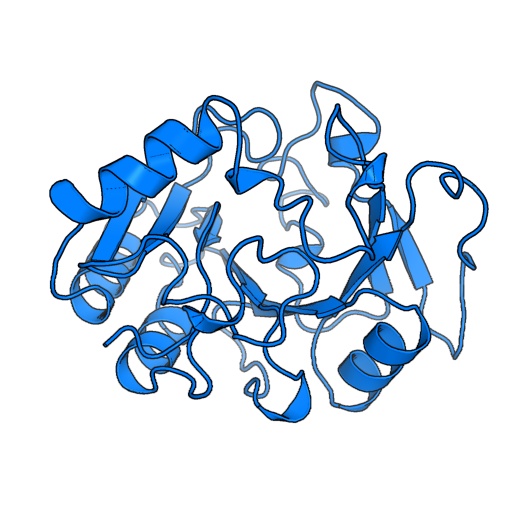 4.417 -0.343 -22.101 1.00 60.50 116 ALA A O 1
ATOM 855 N N . THR A 1 117 ? 6.485 -0.569 -22.954 1.00 65.75 117 THR A N 1
ATOM 856 C CA . THR A 1 117 ? 6.234 -1.680 -23.881 1.00 65.75 117 THR A CA 1
ATOM 857 C C . THR A 1 117 ? 7.195 -2.867 -23.721 1.00 65.75 117 THR A C 1
ATOM 859 O O . THR A 1 117 ? 7.099 -3.810 -24.502 1.00 65.75 117 THR A O 1
ATOM 862 N N . SER A 1 118 ? 8.126 -2.854 -22.758 1.00 73.19 118 SER A N 1
ATOM 863 C CA . SER A 1 118 ? 9.277 -3.774 -22.763 1.00 73.19 118 SER A CA 1
ATOM 864 C C . SER A 1 118 ? 9.372 -4.739 -21.576 1.00 73.19 118 SER A C 1
ATOM 866 O O . SER A 1 118 ? 10.376 -5.441 -21.457 1.00 73.19 118 SER A O 1
ATOM 868 N N . TRP A 1 119 ? 8.353 -4.837 -20.713 1.00 79.75 119 TRP A N 1
ATOM 869 C CA . TRP A 1 119 ? 8.248 -5.971 -19.780 1.00 79.75 119 TRP A CA 1
ATOM 870 C C . TRP A 1 119 ? 7.643 -7.201 -20.478 1.00 79.75 119 TRP A C 1
ATOM 872 O O . TRP A 1 119 ? 6.845 -7.061 -21.410 1.00 79.75 119 TRP A O 1
ATOM 882 N N . PRO A 1 120 ? 7.984 -8.428 -20.046 1.00 80.25 120 PRO A N 1
ATOM 883 C CA . PRO A 1 120 ? 7.459 -9.633 -20.675 1.00 80.25 120 PRO A CA 1
ATOM 884 C C . PRO A 1 120 ? 5.959 -9.760 -20.409 1.00 80.25 120 PRO A C 1
ATOM 886 O O . PRO A 1 120 ? 5.548 -9.759 -19.257 1.00 80.25 120 PRO A O 1
ATOM 889 N N . ALA A 1 121 ? 5.135 -9.961 -21.439 1.00 86.25 121 ALA A N 1
ATOM 890 C CA . ALA A 1 121 ? 3.701 -10.216 -21.246 1.00 86.25 121 ALA A CA 1
ATOM 891 C C . ALA A 1 121 ? 3.438 -11.461 -20.368 1.00 86.25 121 ALA A C 1
ATOM 893 O O . ALA A 1 121 ? 2.460 -11.512 -19.617 1.00 86.25 121 ALA A O 1
ATOM 894 N N . LYS A 1 122 ? 4.335 -12.455 -20.438 1.00 92.44 122 LYS A N 1
ATOM 895 C CA . LYS A 1 122 ? 4.351 -13.653 -19.594 1.00 92.44 122 LYS A CA 1
ATOM 896 C C . LYS A 1 122 ? 5.792 -14.104 -19.347 1.00 92.44 122 LYS A C 1
ATOM 898 O O . LYS A 1 122 ? 6.579 -14.168 -20.287 1.00 92.44 122 LYS A O 1
ATOM 903 N N . HIS A 1 123 ? 6.128 -14.453 -18.109 1.00 91.62 123 HIS A N 1
ATOM 904 C CA . HIS A 1 123 ? 7.428 -15.018 -17.742 1.00 91.62 123 HIS A CA 1
ATOM 905 C C . HIS A 1 123 ? 7.256 -16.020 -16.597 1.00 91.62 123 HIS A C 1
ATOM 907 O O . HIS A 1 123 ? 6.490 -15.770 -15.671 1.00 91.62 123 HIS A O 1
ATOM 913 N N . GLY A 1 124 ? 7.919 -17.179 -16.668 1.00 87.50 124 GLY A N 1
ATOM 914 C CA . GLY A 1 124 ? 7.798 -18.216 -15.633 1.00 87.50 124 GLY A CA 1
ATOM 915 C C . GLY A 1 124 ? 6.361 -18.710 -15.405 1.00 87.50 124 GLY A C 1
ATOM 916 O O . GLY A 1 124 ? 6.002 -19.050 -14.287 1.00 87.50 124 GLY A O 1
ATOM 917 N N . GLY A 1 125 ? 5.510 -18.683 -16.439 1.00 91.25 125 GLY A N 1
ATOM 918 C CA . GLY A 1 125 ? 4.090 -19.040 -16.318 1.00 91.25 125 GLY A CA 1
ATOM 919 C C . GLY A 1 125 ? 3.176 -17.911 -15.825 1.00 91.25 125 GLY A C 1
ATOM 920 O O . GLY A 1 125 ? 1.966 -18.019 -15.997 1.00 91.25 125 GLY A O 1
ATOM 921 N N . ILE A 1 126 ? 3.735 -16.810 -15.317 1.00 96.38 126 ILE A N 1
ATOM 922 C CA . ILE A 1 126 ? 3.005 -15.690 -14.714 1.00 96.38 126 ILE A CA 1
ATOM 923 C C . ILE A 1 126 ? 2.834 -14.551 -15.717 1.00 96.38 126 ILE A C 1
ATOM 925 O O . ILE A 1 126 ? 3.775 -14.188 -16.427 1.00 96.38 126 ILE A O 1
ATOM 929 N N . ARG A 1 127 ? 1.627 -13.987 -15.793 1.00 96.88 127 ARG A N 1
ATOM 930 C CA . ARG A 1 127 ? 1.310 -12.856 -16.678 1.00 96.88 127 ARG A CA 1
ATOM 931 C C . ARG A 1 127 ? 1.707 -11.531 -16.028 1.00 96.88 127 ARG A C 1
ATOM 933 O O . ARG A 1 127 ? 1.531 -11.362 -14.828 1.00 96.88 127 ARG A O 1
ATOM 940 N N . PHE A 1 128 ? 2.172 -10.565 -16.811 1.00 95.38 128 PHE A N 1
ATOM 941 C CA . PHE A 1 128 ? 2.428 -9.203 -16.333 1.00 95.38 128 PHE A CA 1
ATOM 942 C C . PHE A 1 128 ? 1.432 -8.261 -16.993 1.00 95.38 128 PHE A C 1
ATOM 944 O O . PHE A 1 128 ? 1.502 -7.995 -18.194 1.00 95.38 128 PHE A O 1
ATOM 951 N N . ILE A 1 129 ? 0.474 -7.780 -16.206 1.00 93.62 129 ILE A N 1
ATOM 952 C CA . ILE A 1 129 ? -0.640 -6.978 -16.708 1.00 93.62 129 ILE A CA 1
ATOM 953 C C . ILE A 1 129 ? -0.527 -5.553 -16.196 1.00 93.62 129 ILE A C 1
ATOM 955 O O . ILE A 1 129 ? -0.405 -5.318 -14.997 1.00 93.62 129 ILE A O 1
ATOM 959 N N . ARG A 1 130 ? -0.574 -4.576 -17.099 1.00 93.06 130 ARG A N 1
ATOM 960 C CA . ARG A 1 130 ? -0.538 -3.169 -16.699 1.00 93.06 130 ARG A CA 1
ATOM 961 C C . ARG A 1 130 ? -1.776 -2.811 -15.885 1.00 93.06 130 ARG A C 1
ATOM 963 O O . ARG A 1 130 ? -2.879 -3.254 -16.198 1.00 93.06 130 ARG A O 1
ATOM 970 N N . CYS A 1 131 ? -1.591 -1.987 -14.858 1.00 93.75 131 CYS A N 1
ATOM 971 C CA . CYS A 1 131 ? -2.688 -1.430 -14.086 1.00 93.75 131 CYS A CA 1
ATOM 972 C C . CYS A 1 131 ? -3.668 -0.693 -15.021 1.00 93.75 131 CYS A C 1
ATOM 974 O O . CYS A 1 131 ? -3.271 0.281 -15.663 1.00 93.75 131 CYS A O 1
ATOM 976 N N . PRO A 1 132 ? -4.952 -1.090 -15.071 1.00 91.94 132 PRO A N 1
ATOM 977 C CA . PRO A 1 132 ? -5.915 -0.454 -15.970 1.00 91.94 132 PRO A CA 1
ATOM 978 C C . PRO A 1 132 ? -6.143 1.041 -15.692 1.00 91.94 132 PRO A C 1
ATOM 980 O O . PRO A 1 132 ? -6.412 1.803 -16.613 1.00 91.94 132 PRO A O 1
ATOM 983 N N . ALA A 1 133 ? -5.946 1.487 -14.445 1.00 90.94 133 ALA A N 1
ATOM 984 C CA . ALA A 1 133 ? -6.035 2.901 -14.064 1.00 90.94 133 ALA A CA 1
ATOM 985 C C . ALA A 1 133 ? -4.921 3.783 -14.670 1.00 90.94 133 ALA A C 1
ATOM 987 O O . ALA A 1 133 ? -4.924 4.993 -14.484 1.00 90.94 133 ALA A O 1
ATOM 988 N N . GLU A 1 134 ? -3.940 3.192 -15.359 1.00 88.00 134 GLU A N 1
ATOM 989 C CA . GLU A 1 134 ? -2.905 3.919 -16.107 1.00 88.00 134 GLU A CA 1
ATOM 990 C C . GLU A 1 134 ? -3.196 3.987 -17.610 1.00 88.00 134 GLU A C 1
ATOM 992 O O . GLU A 1 134 ? -2.393 4.549 -18.355 1.00 88.00 134 GLU A O 1
ATOM 997 N N . LEU A 1 135 ? -4.292 3.368 -18.062 1.00 85.75 135 LEU A N 1
ATOM 998 C CA . LEU A 1 135 ? -4.676 3.291 -19.472 1.00 85.75 135 LEU A CA 1
ATOM 999 C C . LEU A 1 135 ? -5.762 4.306 -19.844 1.00 85.75 135 LEU A C 1
ATOM 1001 O O . LEU A 1 135 ? -5.866 4.667 -21.013 1.00 85.75 135 LEU A O 1
ATOM 1005 N N . ALA A 1 136 ? -6.563 4.760 -18.877 1.00 85.50 136 ALA A N 1
ATOM 1006 C CA . ALA A 1 136 ? -7.621 5.738 -19.099 1.00 85.50 136 ALA A CA 1
ATOM 1007 C C . ALA A 1 136 ? -7.921 6.546 -17.827 1.00 85.50 136 ALA A C 1
ATOM 1009 O O . ALA A 1 136 ? -7.933 6.001 -16.724 1.00 85.50 136 ALA A O 1
ATOM 1010 N N . ASP A 1 137 ? -8.229 7.834 -17.992 1.00 82.06 137 ASP A N 1
ATOM 1011 C CA . ASP A 1 137 ? -8.466 8.771 -16.882 1.00 82.06 137 ASP A CA 1
ATOM 1012 C C . ASP A 1 137 ? -9.750 8.491 -16.083 1.00 82.06 137 ASP A C 1
ATOM 1014 O O . ASP A 1 137 ? -9.875 8.909 -14.932 1.00 82.06 137 ASP A O 1
ATOM 1018 N N . ASN A 1 138 ? -10.716 7.792 -16.683 1.00 85.69 138 ASN A N 1
ATOM 1019 C CA . ASN A 1 138 ? -11.973 7.392 -16.045 1.00 85.69 138 ASN A CA 1
ATOM 1020 C C . ASN A 1 138 ? -11.897 6.006 -15.381 1.00 85.69 138 ASN A C 1
ATOM 1022 O O . ASN A 1 138 ? -12.899 5.513 -14.852 1.00 85.69 138 ASN A O 1
ATOM 1026 N N . PHE A 1 139 ? -10.730 5.365 -15.414 1.00 90.81 139 PHE A N 1
ATOM 1027 C CA . PHE A 1 139 ? -10.529 4.052 -14.832 1.00 90.81 139 PHE A CA 1
ATOM 1028 C C . PHE A 1 139 ? -9.844 4.180 -13.472 1.00 90.81 139 PHE A C 1
ATOM 1030 O O . PHE A 1 139 ? -8.756 4.736 -13.343 1.00 90.81 139 PHE A O 1
ATOM 1037 N N . THR A 1 140 ? -10.484 3.660 -12.431 1.00 94.88 140 THR A N 1
ATOM 1038 C CA . THR A 1 140 ? -10.049 3.814 -11.041 1.00 94.88 140 THR A CA 1
ATOM 1039 C C . THR A 1 140 ? -10.027 2.464 -10.335 1.00 94.88 140 THR A C 1
ATOM 1041 O O . THR A 1 140 ? -10.480 1.451 -10.864 1.00 94.88 140 THR A O 1
ATOM 1044 N N . CYS A 1 141 ? -9.505 2.412 -9.111 1.00 95.69 141 CYS A N 1
ATOM 1045 C CA . CYS A 1 141 ? -9.632 1.210 -8.295 1.00 95.69 141 CYS A CA 1
ATOM 1046 C C . CYS A 1 141 ? -11.097 0.827 -8.033 1.00 95.69 141 CYS A C 1
ATOM 1048 O O . CYS A 1 141 ? -11.349 -0.349 -7.815 1.00 95.69 141 CYS A O 1
ATOM 1050 N N . ASP A 1 142 ? -12.048 1.761 -8.074 1.00 95.38 142 ASP A N 1
ATOM 1051 C CA . ASP A 1 142 ? -13.456 1.449 -7.829 1.00 95.38 142 ASP A CA 1
ATOM 1052 C C . ASP A 1 142 ? -14.077 0.583 -8.937 1.00 95.38 142 ASP A C 1
ATOM 1054 O O . ASP A 1 142 ? -14.777 -0.378 -8.645 1.00 95.38 142 ASP A O 1
ATOM 1058 N N . ASN A 1 143 ? -13.762 0.844 -10.206 1.00 93.94 143 ASN A N 1
ATOM 1059 C CA . ASN A 1 143 ? -14.305 0.094 -11.350 1.00 93.94 143 ASN A CA 1
ATOM 1060 C C . ASN A 1 143 ? -13.324 -0.957 -11.910 1.00 93.94 143 ASN A C 1
ATOM 1062 O O . ASN A 1 143 ? -13.523 -1.512 -12.992 1.00 93.94 143 ASN A O 1
ATOM 1066 N N . CYS A 1 144 ? -12.257 -1.261 -11.167 1.00 94.81 144 CYS A N 1
ATOM 1067 C CA . CYS A 1 144 ? -11.224 -2.184 -11.609 1.00 94.81 144 CYS A CA 1
ATOM 1068 C C . CYS A 1 144 ? -11.665 -3.647 -11.529 1.00 94.81 144 CYS A C 1
ATOM 1070 O O . CYS A 1 144 ? -12.067 -4.129 -10.475 1.00 94.81 144 CYS A O 1
ATOM 1072 N N . GLY A 1 145 ? -11.493 -4.378 -12.635 1.00 89.81 145 GLY A N 1
ATOM 1073 C CA . GLY A 1 145 ? -11.641 -5.831 -12.660 1.00 89.81 145 GLY A CA 1
ATOM 1074 C C . GLY A 1 145 ? -13.076 -6.336 -12.484 1.00 89.81 145 GLY A C 1
ATOM 1075 O O . GLY A 1 145 ? -13.240 -7.418 -11.932 1.00 89.81 145 GLY A O 1
ATOM 1076 N N . GLY A 1 146 ? -14.093 -5.587 -12.924 1.00 84.88 146 GLY A N 1
ATOM 1077 C CA . GLY A 1 146 ? -15.496 -5.997 -12.766 1.00 84.88 146 GLY A CA 1
ATOM 1078 C C . GLY A 1 146 ? -15.869 -6.125 -11.289 1.00 84.88 146 GLY A C 1
ATOM 1079 O O . GLY A 1 146 ? -16.157 -7.216 -10.815 1.00 84.88 146 GLY A O 1
ATOM 1080 N N . ASP A 1 147 ? -15.736 -5.019 -10.555 1.00 79.62 147 ASP A N 1
ATOM 1081 C CA . ASP A 1 147 ? -16.027 -4.856 -9.120 1.00 79.62 147 ASP A CA 1
ATOM 1082 C C . ASP A 1 147 ? -15.076 -5.527 -8.120 1.00 79.62 147 ASP A C 1
ATOM 1084 O O . ASP A 1 147 ? -15.101 -5.181 -6.936 1.00 79.62 147 ASP A O 1
ATOM 1088 N N . ARG A 1 148 ? -14.145 -6.376 -8.578 1.00 93.31 148 ARG A N 1
ATOM 1089 C CA . ARG A 1 148 ? -13.026 -6.870 -7.758 1.00 93.31 148 ARG A CA 1
ATOM 1090 C C . ARG A 1 148 ? -11.674 -6.428 -8.329 1.00 93.31 148 ARG A C 1
ATOM 1092 O O . ARG A 1 148 ? -11.174 -7.078 -9.262 1.00 93.31 148 ARG A O 1
ATOM 1099 N N . PRO A 1 149 ? -11.038 -5.387 -7.753 1.00 97.00 149 PRO A N 1
ATOM 1100 C CA . PRO A 1 149 ? -9.776 -4.842 -8.235 1.00 97.00 149 PRO A CA 1
ATOM 1101 C C . PRO A 1 149 ? -8.699 -5.907 -8.347 1.00 97.00 149 PRO A C 1
ATOM 1103 O O . PRO A 1 149 ? -8.564 -6.765 -7.479 1.00 97.00 149 PRO A O 1
ATOM 1106 N N . LEU A 1 150 ? -7.893 -5.824 -9.404 1.00 97.75 150 LEU A N 1
ATOM 1107 C CA . LEU A 1 150 ? -6.873 -6.830 -9.709 1.00 97.75 150 LEU A CA 1
ATOM 1108 C C . LEU A 1 150 ? -5.882 -7.048 -8.556 1.00 97.75 150 LEU A C 1
ATOM 1110 O O . LEU A 1 150 ? -5.485 -8.185 -8.319 1.00 97.75 150 LEU A O 1
ATOM 1114 N N . CYS A 1 151 ? -5.530 -5.979 -7.832 1.00 98.19 151 CYS A N 1
ATOM 1115 C CA . CYS A 1 151 ? -4.621 -6.016 -6.681 1.00 98.19 151 CYS A CA 1
ATOM 1116 C C . CYS A 1 151 ? -5.262 -6.576 -5.399 1.00 98.19 151 CYS A C 1
ATOM 1118 O O . CYS A 1 151 ? -4.541 -6.908 -4.464 1.00 98.19 151 CYS A O 1
ATOM 1120 N N . ALA A 1 152 ? -6.593 -6.686 -5.358 1.00 98.25 152 ALA A N 1
ATOM 1121 C CA . ALA A 1 152 ? -7.357 -7.258 -4.248 1.00 98.25 152 ALA A CA 1
ATOM 1122 C C . ALA A 1 152 ? -7.651 -8.756 -4.440 1.00 98.25 152 ALA A C 1
ATOM 1124 O O . ALA A 1 152 ? -8.411 -9.343 -3.675 1.00 98.25 152 ALA A O 1
ATOM 1125 N N . ARG A 1 153 ? -7.094 -9.376 -5.487 1.00 97.62 153 ARG A N 1
ATOM 1126 C CA . ARG A 1 153 ? -7.175 -10.821 -5.726 1.00 97.62 153 ARG A CA 1
ATOM 1127 C C . ARG A 1 153 ? -5.878 -11.444 -5.230 1.00 97.62 153 ARG A C 1
ATOM 1129 O O . ARG A 1 153 ? -4.836 -11.192 -5.834 1.00 97.62 153 ARG A O 1
ATOM 1136 N N . ALA A 1 154 ? -5.929 -12.155 -4.110 1.00 96.75 154 ALA A N 1
ATOM 1137 C CA . ALA A 1 154 ? -4.743 -12.768 -3.516 1.00 96.75 154 ALA A CA 1
ATOM 1138 C C . ALA A 1 154 ? -4.236 -13.937 -4.361 1.00 96.75 154 ALA A C 1
ATOM 1140 O O . ALA A 1 154 ? -3.078 -13.954 -4.769 1.00 96.75 154 ALA A O 1
ATOM 1141 N N . GLU A 1 155 ? -5.136 -14.856 -4.695 1.00 95.31 155 GLU A N 1
ATOM 1142 C CA . GLU A 1 155 ? -4.855 -15.986 -5.570 1.00 95.31 155 GLU A CA 1
ATOM 1143 C C . GLU A 1 155 ? -5.022 -15.562 -7.029 1.00 95.31 155 GLU A C 1
ATOM 1145 O O . GLU A 1 155 ? -6.119 -15.248 -7.500 1.00 95.31 155 GLU A O 1
ATOM 1150 N N . ARG A 1 156 ? -3.900 -15.479 -7.744 1.00 96.44 156 ARG A N 1
ATOM 1151 C CA . ARG A 1 156 ? -3.859 -15.033 -9.136 1.00 96.44 156 ARG A CA 1
ATOM 1152 C C . ARG A 1 156 ? -2.594 -15.504 -9.839 1.00 96.44 156 ARG A C 1
ATOM 1154 O O . ARG A 1 156 ? -1.540 -15.638 -9.232 1.00 96.44 156 ARG A O 1
ATOM 1161 N N . ASP A 1 157 ? -2.687 -15.665 -11.151 1.00 95.69 157 ASP A N 1
ATOM 1162 C CA . ASP A 1 157 ? -1.598 -16.062 -12.052 1.00 95.69 157 ASP A CA 1
ATOM 1163 C C . ASP A 1 157 ? -0.920 -14.853 -12.727 1.00 95.69 157 ASP A C 1
ATOM 1165 O O . ASP A 1 157 ? -0.334 -14.966 -13.810 1.00 95.69 157 ASP A O 1
ATOM 1169 N N . TYR A 1 158 ? -1.036 -13.666 -12.123 1.00 97.81 158 TYR A N 1
ATOM 1170 C CA . TYR A 1 158 ? -0.527 -12.429 -12.702 1.00 97.81 158 TYR A CA 1
ATOM 1171 C C . TYR A 1 158 ? 0.071 -11.456 -11.679 1.00 97.81 158 TYR A C 1
ATOM 1173 O O . TYR A 1 158 ? -0.372 -11.334 -10.533 1.00 97.81 158 TYR A O 1
ATOM 1181 N N . VAL A 1 159 ? 1.051 -10.694 -12.158 1.00 97.88 159 VAL A N 1
ATOM 1182 C CA . VAL A 1 159 ? 1.653 -9.527 -11.514 1.00 97.88 159 VAL A CA 1
ATOM 1183 C C . VAL A 1 159 ? 1.035 -8.272 -12.120 1.00 97.88 159 VAL A C 1
ATOM 1185 O O . VAL A 1 159 ? 0.926 -8.155 -13.343 1.00 97.88 159 VAL A O 1
ATOM 1188 N N . VAL A 1 160 ? 0.630 -7.323 -11.273 1.00 97.19 160 VAL A N 1
ATOM 1189 C CA . VAL A 1 160 ? 0.153 -6.015 -11.747 1.00 97.19 160 VAL A CA 1
ATOM 1190 C C . VAL A 1 160 ? 1.349 -5.091 -11.942 1.00 97.19 160 VAL A C 1
ATOM 1192 O O . VAL A 1 160 ? 2.133 -4.880 -11.022 1.00 97.19 160 VAL A O 1
ATOM 1195 N N . VAL A 1 161 ? 1.484 -4.533 -13.139 1.00 94.44 161 VAL A N 1
ATOM 1196 C CA . VAL A 1 161 ? 2.568 -3.626 -13.508 1.00 94.44 161 VAL A CA 1
ATOM 1197 C C . VAL A 1 161 ? 2.114 -2.181 -13.355 1.00 94.44 161 VAL A C 1
ATOM 1199 O O . VAL A 1 161 ? 1.056 -1.799 -13.862 1.00 94.44 161 VAL A O 1
ATOM 1202 N N . PHE A 1 162 ? 2.930 -1.378 -12.684 1.00 91.25 162 PHE A N 1
ATOM 1203 C CA . PHE A 1 162 ? 2.808 0.073 -12.633 1.00 91.25 162 PHE A CA 1
ATOM 1204 C C . PHE A 1 162 ? 3.931 0.692 -13.449 1.00 91.25 162 PHE A C 1
ATOM 1206 O O . PHE A 1 162 ? 5.101 0.439 -13.177 1.00 91.25 162 PHE A O 1
ATOM 1213 N N . VAL A 1 163 ? 3.599 1.515 -14.437 1.00 86.19 163 VAL A N 1
ATOM 1214 C CA . VAL A 1 163 ? 4.625 2.232 -15.196 1.00 86.19 163 VAL A CA 1
ATOM 1215 C C . VAL A 1 163 ? 4.990 3.500 -14.441 1.00 86.19 163 VAL A C 1
ATOM 1217 O O . VAL A 1 163 ? 4.129 4.330 -14.129 1.00 86.19 163 VAL A O 1
ATOM 1220 N N . ALA A 1 164 ? 6.276 3.667 -14.156 1.00 76.31 164 ALA A N 1
ATOM 1221 C CA . ALA A 1 164 ? 6.805 4.891 -13.586 1.00 76.31 164 ALA A CA 1
ATOM 1222 C C . ALA A 1 164 ? 6.400 6.108 -14.435 1.00 76.31 164 ALA A C 1
ATOM 1224 O O . ALA A 1 164 ? 6.669 6.178 -15.632 1.00 76.31 164 ALA A O 1
ATOM 1225 N N . HIS A 1 165 ? 5.768 7.099 -13.810 1.00 66.06 165 HIS A N 1
ATOM 1226 C CA . HIS A 1 165 ? 5.321 8.324 -14.470 1.00 66.06 165 HIS A CA 1
ATOM 1227 C C . HIS A 1 165 ? 5.582 9.553 -13.591 1.00 66.06 165 HIS A C 1
ATOM 1229 O O . HIS A 1 165 ? 5.840 9.449 -12.392 1.00 66.06 165 HIS A O 1
ATOM 1235 N N . GLY A 1 166 ? 5.518 10.740 -14.200 1.00 59.31 166 GLY A N 1
ATOM 1236 C CA . GLY A 1 166 ? 5.672 12.021 -13.507 1.00 59.31 166 GLY A CA 1
ATOM 1237 C C . GLY A 1 166 ? 7.109 12.548 -13.416 1.00 59.31 166 GLY A C 1
ATOM 1238 O O . GLY A 1 166 ? 8.065 11.940 -13.897 1.00 59.31 166 GLY A O 1
ATOM 1239 N N . ALA A 1 167 ? 7.251 13.727 -12.803 1.00 53.91 167 ALA A N 1
ATOM 1240 C CA . ALA A 1 167 ? 8.498 14.500 -12.757 1.00 53.91 167 ALA A CA 1
ATOM 1241 C C . ALA A 1 167 ? 9.648 13.785 -12.022 1.00 53.91 167 ALA A C 1
ATOM 1243 O O . ALA A 1 167 ? 10.818 14.028 -12.305 1.00 53.91 167 ALA A O 1
ATOM 1244 N N . SER A 1 168 ? 9.321 12.863 -11.113 1.00 56.38 168 SER A N 1
ATOM 1245 C CA . SER A 1 168 ? 10.303 12.108 -10.329 1.00 56.38 168 SER A CA 1
ATOM 1246 C C . SER A 1 168 ? 10.780 10.816 -11.000 1.00 56.38 168 SER A C 1
ATOM 1248 O O . SER A 1 168 ? 11.597 10.110 -10.413 1.00 56.38 168 SER A O 1
ATOM 1250 N N . LYS A 1 169 ? 10.335 10.516 -12.232 1.00 61.88 169 LYS A N 1
ATOM 1251 C CA . LYS A 1 169 ? 10.719 9.296 -12.968 1.00 61.88 169 LYS A CA 1
ATOM 1252 C C . LYS A 1 169 ? 12.233 9.103 -13.092 1.00 61.88 169 LYS A C 1
ATOM 1254 O O . LYS A 1 169 ? 12.713 7.982 -13.042 1.00 61.88 169 LYS A O 1
ATOM 1259 N N . ALA A 1 170 ? 12.986 10.202 -13.186 1.00 59.94 170 ALA A N 1
ATOM 1260 C CA . ALA A 1 170 ? 14.444 10.187 -13.306 1.00 59.94 170 ALA A CA 1
ATOM 1261 C C . ALA A 1 170 ? 15.177 9.796 -12.005 1.00 59.94 170 ALA A C 1
ATOM 1263 O O . ALA A 1 170 ? 16.393 9.599 -12.029 1.00 59.94 170 ALA A O 1
ATOM 1264 N N . LYS A 1 171 ? 14.457 9.732 -10.875 1.00 60.59 171 LYS A N 1
ATOM 1265 C CA . LYS A 1 171 ? 15.000 9.407 -9.547 1.00 60.59 171 LYS A CA 1
ATOM 1266 C C . LYS A 1 171 ? 14.752 7.952 -9.133 1.00 60.59 171 LYS A C 1
ATOM 1268 O O . LYS A 1 171 ? 15.378 7.495 -8.183 1.00 60.59 171 LYS A O 1
ATOM 1273 N N . ILE A 1 172 ? 13.881 7.233 -9.845 1.00 60.19 172 ILE A N 1
ATOM 1274 C CA . ILE A 1 172 ? 13.605 5.813 -9.596 1.00 60.19 172 ILE A CA 1
ATOM 1275 C C . ILE A 1 172 ? 14.880 5.014 -9.905 1.00 60.19 172 ILE A C 1
ATOM 1277 O O . ILE A 1 172 ? 15.490 5.209 -10.955 1.00 60.19 172 ILE A O 1
ATOM 1281 N N . GLY A 1 173 ? 15.318 4.177 -8.961 1.00 54.41 173 GLY A N 1
ATOM 1282 C CA . GLY A 1 173 ? 16.586 3.437 -9.039 1.00 54.41 173 GLY A CA 1
ATOM 1283 C C . GLY A 1 173 ? 17.835 4.223 -8.610 1.00 54.41 173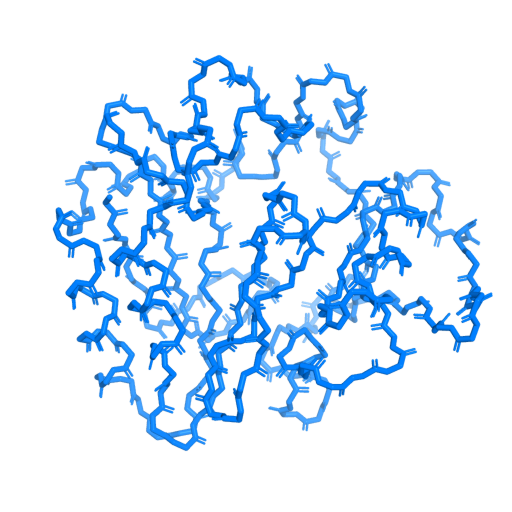 GLY A C 1
ATOM 1284 O O . GLY A 1 173 ? 18.937 3.690 -8.693 1.00 54.41 173 GLY A O 1
ATOM 1285 N N . LYS A 1 174 ? 17.693 5.475 -8.144 1.00 55.84 174 LYS A N 1
ATOM 1286 C CA . LYS A 1 174 ? 18.804 6.328 -7.665 1.00 55.84 174 LYS A CA 1
ATOM 1287 C C . LYS A 1 174 ? 18.637 6.807 -6.212 1.00 55.84 174 LYS A C 1
ATOM 1289 O O . LYS A 1 174 ? 19.213 7.827 -5.847 1.00 55.84 174 LYS A O 1
ATOM 1294 N N . GLY A 1 175 ? 17.835 6.112 -5.401 1.00 55.66 175 GLY A N 1
ATOM 1295 C CA . GLY A 1 175 ? 17.542 6.513 -4.017 1.00 55.66 175 GLY A CA 1
ATOM 1296 C C . GLY A 1 175 ? 16.560 7.685 -3.955 1.00 55.66 175 GLY A C 1
ATOM 1297 O O . GLY A 1 175 ? 16.916 8.810 -3.607 1.00 55.66 175 GLY A O 1
ATOM 1298 N N . GLY A 1 176 ? 15.311 7.438 -4.357 1.00 66.75 176 GLY A N 1
ATOM 1299 C CA . GLY A 1 176 ? 14.259 8.450 -4.390 1.00 66.75 176 GLY A CA 1
ATOM 1300 C C . GLY A 1 176 ? 13.177 8.164 -5.428 1.00 66.75 176 GLY A C 1
ATOM 1301 O O . GLY A 1 176 ? 13.136 7.119 -6.067 1.00 66.75 176 GLY A O 1
ATOM 1302 N N . GLY A 1 177 ? 12.269 9.123 -5.612 1.00 76.06 177 GLY A N 1
ATOM 1303 C CA . GLY A 1 177 ? 11.184 8.991 -6.587 1.00 76.06 177 GLY A CA 1
ATOM 1304 C C . GLY A 1 177 ? 9.881 8.423 -6.032 1.00 76.06 177 GLY A C 1
ATOM 1305 O O . GLY A 1 177 ? 8.966 8.167 -6.812 1.00 76.06 177 GLY A O 1
ATOM 1306 N N . CYS A 1 178 ? 9.751 8.304 -4.704 1.00 85.25 178 CYS A N 1
ATOM 1307 C CA . CYS A 1 178 ? 8.468 8.031 -4.065 1.00 85.25 178 CYS A CA 1
ATOM 1308 C C . CYS A 1 178 ? 7.395 9.001 -4.578 1.00 85.25 178 CYS A C 1
ATOM 1310 O O . CYS A 1 178 ? 7.499 10.221 -4.426 1.00 85.25 178 CYS A O 1
ATOM 1312 N N . TYR A 1 179 ? 6.338 8.452 -5.175 1.00 83.94 179 TYR A N 1
ATOM 1313 C CA . TYR A 1 179 ? 5.222 9.236 -5.708 1.00 83.94 179 TYR A CA 1
ATOM 1314 C C . TYR A 1 179 ? 4.504 10.049 -4.619 1.00 83.94 179 TYR A C 1
ATOM 1316 O O . TYR A 1 179 ? 3.880 11.066 -4.913 1.00 83.94 179 TYR A O 1
ATOM 1324 N N . ALA A 1 180 ? 4.607 9.617 -3.359 1.00 88.06 180 ALA A N 1
ATOM 1325 C CA . ALA A 1 180 ? 4.041 10.304 -2.208 1.00 88.06 180 ALA A CA 1
ATOM 1326 C C . ALA A 1 180 ? 4.943 11.421 -1.651 1.00 88.06 180 ALA A C 1
ATOM 1328 O O . ALA A 1 180 ? 4.525 12.123 -0.736 1.00 88.06 180 ALA A O 1
ATOM 1329 N N . ALA A 1 181 ? 6.139 11.636 -2.213 1.00 86.88 181 ALA A N 1
ATOM 1330 C CA . ALA A 1 181 ? 7.036 12.725 -1.821 1.00 86.88 181 ALA A CA 1
ATOM 1331 C C . ALA A 1 181 ? 6.662 14.089 -2.439 1.00 86.88 181 ALA A C 1
ATOM 1333 O O . ALA A 1 181 ? 7.290 15.096 -2.120 1.00 86.88 181 ALA A O 1
ATOM 1334 N N . GLY A 1 182 ? 5.658 14.147 -3.325 1.00 85.56 182 GLY A N 1
ATOM 1335 C CA . GLY A 1 182 ? 5.204 15.391 -3.952 1.00 85.56 182 GLY A CA 1
ATOM 1336 C C . GLY A 1 182 ? 3.684 15.523 -4.076 1.00 85.56 182 GLY A C 1
ATOM 1337 O O . GLY A 1 182 ? 2.924 14.567 -3.906 1.00 85.56 182 GLY A O 1
ATOM 1338 N N . GLY A 1 183 ? 3.245 16.741 -4.403 1.00 88.62 183 GLY A N 1
ATOM 1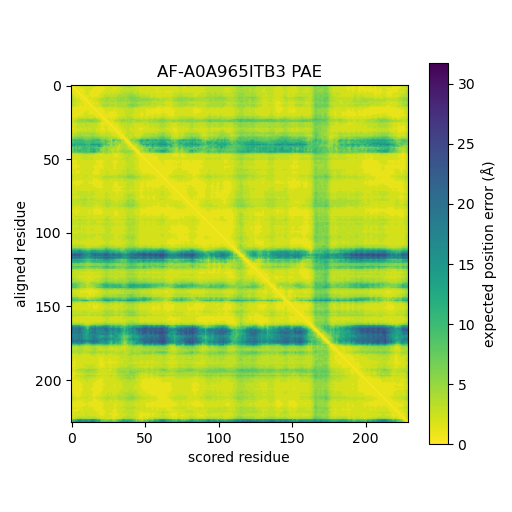339 C CA . GLY A 1 183 ? 1.856 17.051 -4.744 1.00 88.62 183 GLY A CA 1
ATOM 1340 C C . GLY A 1 183 ? 0.848 16.854 -3.600 1.00 88.62 183 GLY A C 1
ATOM 1341 O O . GLY A 1 183 ? 1.214 16.877 -2.422 1.00 88.62 183 GLY A O 1
ATOM 1342 N N . PRO A 1 184 ? -0.442 16.654 -3.930 1.00 91.38 184 PRO A N 1
ATOM 1343 C CA . PRO A 1 184 ? -1.498 16.477 -2.934 1.00 91.38 184 PRO A CA 1
ATOM 1344 C C . PRO A 1 184 ? -1.261 15.289 -1.998 1.00 91.38 184 PRO A C 1
ATOM 1346 O O . PRO A 1 184 ? -1.557 15.388 -0.809 1.00 91.38 184 PRO A O 1
ATOM 1349 N N . THR A 1 185 ? -0.691 14.187 -2.500 1.00 92.12 185 THR A N 1
ATOM 1350 C CA . THR A 1 185 ? -0.389 12.997 -1.691 1.00 92.12 185 THR A CA 1
ATOM 1351 C C . THR A 1 185 ? 0.577 13.324 -0.556 1.00 92.12 185 THR A C 1
ATOM 1353 O O . THR A 1 185 ? 0.303 12.955 0.584 1.00 92.12 185 THR A O 1
ATOM 1356 N N . ALA A 1 186 ? 1.644 14.083 -0.833 1.00 92.81 186 ALA A N 1
ATOM 1357 C CA . ALA A 1 186 ? 2.597 14.500 0.193 1.00 92.81 186 ALA A CA 1
ATOM 1358 C C . ALA A 1 186 ? 1.920 15.322 1.295 1.00 92.81 186 ALA A C 1
ATOM 1360 O O . ALA A 1 186 ? 2.118 15.052 2.476 1.00 92.81 186 ALA A O 1
ATOM 1361 N N . ILE A 1 187 ? 1.053 16.272 0.926 1.00 93.56 187 ILE A N 1
ATOM 1362 C CA . ILE A 1 187 ? 0.309 17.097 1.891 1.00 93.56 187 ILE A CA 1
ATOM 1363 C C . ILE A 1 187 ? -0.546 16.212 2.809 1.00 93.56 187 ILE A C 1
ATOM 1365 O O . ILE A 1 187 ? -0.527 16.375 4.032 1.00 93.56 187 ILE A O 1
ATOM 1369 N N . GLN A 1 188 ? -1.280 15.250 2.236 1.00 95.00 188 GLN A N 1
ATOM 1370 C CA . GLN A 1 188 ? -2.107 14.331 3.022 1.00 95.00 188 GLN A CA 1
ATOM 1371 C C . GLN A 1 188 ? -1.258 13.432 3.934 1.00 95.00 188 GLN A C 1
ATOM 1373 O O . GLN A 1 188 ? -1.647 13.202 5.083 1.00 95.00 188 GLN A O 1
ATOM 1378 N N . TRP A 1 189 ? -0.109 12.956 3.447 1.00 95.06 189 TRP A N 1
ATOM 1379 C CA . TRP A 1 189 ? 0.767 12.045 4.177 1.00 95.06 189 TRP A CA 1
ATOM 1380 C C . TRP A 1 189 ? 1.510 12.741 5.321 1.00 95.06 189 TRP A C 1
ATOM 1382 O O . TRP A 1 189 ? 1.407 12.299 6.461 1.00 95.06 189 TRP A O 1
ATOM 1392 N N . HIS A 1 190 ? 2.143 13.891 5.076 1.00 94.12 190 HIS A N 1
ATOM 1393 C CA . HIS A 1 190 ? 2.772 14.691 6.133 1.00 94.12 190 HIS A CA 1
ATOM 1394 C C . HIS A 1 190 ? 1.760 15.119 7.204 1.00 94.12 190 HIS A C 1
ATOM 1396 O O . HIS A 1 190 ? 2.051 15.034 8.396 1.00 94.12 190 HIS A O 1
ATOM 1402 N N . GLY A 1 191 ? 0.539 15.490 6.804 1.00 94.94 191 GLY A N 1
ATOM 1403 C CA . GLY A 1 191 ? -0.539 15.799 7.746 1.00 94.94 191 GLY A CA 1
ATOM 1404 C C . GLY A 1 191 ? -0.982 14.610 8.610 1.00 94.94 191 GLY A C 1
ATOM 1405 O O . GLY A 1 191 ? -1.590 14.820 9.655 1.00 94.94 191 GLY A O 1
ATOM 1406 N N . THR A 1 192 ? -0.668 13.369 8.222 1.00 95.69 192 THR A N 1
ATOM 1407 C CA . THR A 1 192 ? -0.971 12.170 9.028 1.00 95.69 192 THR A CA 1
ATOM 1408 C C . THR A 1 192 ? -0.174 12.147 10.329 1.00 95.69 192 THR A C 1
ATOM 1410 O O . THR A 1 192 ? -0.665 11.636 11.330 1.00 95.69 192 THR A O 1
ATOM 1413 N N . ARG A 1 193 ? 1.011 12.767 10.358 1.00 92.94 193 ARG A N 1
ATOM 1414 C CA . ARG A 1 193 ? 1.846 12.845 11.565 1.00 92.94 193 ARG A CA 1
ATOM 1415 C C . ARG A 1 193 ? 1.195 13.619 12.706 1.00 92.94 193 ARG A C 1
ATOM 1417 O O . ARG A 1 193 ? 1.457 13.329 13.863 1.00 92.94 193 ARG A O 1
ATOM 1424 N N . THR A 1 194 ? 0.373 14.612 12.372 1.00 90.44 194 THR A N 1
ATOM 1425 C CA . THR A 1 194 ? -0.259 15.509 13.350 1.00 90.44 194 THR A CA 1
ATOM 1426 C C . THR A 1 194 ? -1.749 15.249 13.519 1.00 90.44 194 THR A C 1
ATOM 1428 O O . THR A 1 194 ? -2.283 15.477 14.596 1.00 90.44 194 THR A O 1
ATOM 1431 N N . LYS A 1 195 ? -2.431 14.784 12.466 1.00 92.56 195 LYS A N 1
ATOM 1432 C CA . LYS A 1 195 ? -3.888 14.562 12.461 1.00 92.56 195 LYS A CA 1
ATOM 1433 C C . LYS A 1 195 ? -4.286 13.090 12.535 1.00 92.56 195 LYS A C 1
ATOM 1435 O O . LYS A 1 195 ? -5.473 12.797 12.619 1.00 92.56 195 LYS A O 1
ATOM 1440 N N . GLY A 1 196 ? -3.329 12.174 12.398 1.00 93.31 196 GLY A N 1
ATOM 1441 C CA . GLY A 1 196 ? -3.599 10.746 12.481 1.00 93.31 196 GLY A CA 1
ATOM 1442 C C . GLY A 1 196 ? -3.886 10.304 13.914 1.00 93.31 196 GLY A C 1
ATOM 1443 O O . GLY A 1 196 ? -3.459 10.943 14.871 1.00 93.31 196 GLY A O 1
ATOM 1444 N N . ALA A 1 197 ? -4.578 9.183 14.062 1.00 95.44 197 ALA A N 1
ATOM 1445 C CA . ALA A 1 197 ? -4.696 8.499 15.338 1.00 95.44 197 ALA A CA 1
ATOM 1446 C C . ALA A 1 197 ? -3.330 7.935 15.760 1.00 95.44 197 ALA A C 1
ATOM 1448 O O . ALA A 1 197 ? -2.609 7.369 14.929 1.00 95.44 197 ALA A O 1
ATOM 1449 N N . ALA A 1 198 ? -2.995 8.090 17.044 1.00 92.12 198 ALA A N 1
ATOM 1450 C CA . ALA A 1 198 ? -1.757 7.572 17.624 1.00 92.12 198 ALA A CA 1
ATOM 1451 C C . ALA A 1 198 ? -1.738 6.042 17.656 1.00 92.12 198 ALA A C 1
ATOM 1453 O O . ALA A 1 198 ? -0.795 5.438 17.152 1.00 92.12 198 ALA A O 1
ATOM 1454 N N . ASN A 1 199 ? -2.817 5.434 18.157 1.00 95.19 199 ASN A N 1
ATOM 1455 C CA . ASN A 1 199 ? -3.031 3.993 18.085 1.00 95.19 199 ASN A CA 1
ATOM 1456 C C . ASN A 1 199 ? -3.563 3.626 16.692 1.00 95.19 199 ASN A C 1
ATOM 1458 O O . ASN A 1 199 ? -4.771 3.633 16.440 1.00 95.19 199 ASN A O 1
ATOM 1462 N N . ASP A 1 200 ? -2.644 3.389 15.760 1.00 95.81 200 ASP A N 1
ATOM 1463 C CA . ASP A 1 200 ? -2.971 3.109 14.367 1.00 95.81 200 ASP A CA 1
ATOM 1464 C C . ASP A 1 200 ? -3.660 1.754 14.180 1.00 95.81 200 ASP A C 1
ATOM 1466 O O . ASP A 1 200 ? -4.621 1.685 13.416 1.00 95.81 200 ASP A O 1
ATOM 1470 N N . ALA A 1 201 ? -3.248 0.718 14.909 1.00 97.56 201 ALA A N 1
ATOM 1471 C CA . ALA A 1 201 ? -3.881 -0.598 14.887 1.00 97.56 201 ALA A CA 1
ATOM 1472 C C . ALA A 1 201 ? -5.367 -0.533 15.292 1.00 97.56 201 ALA A C 1
ATOM 1474 O O . ALA A 1 201 ? -6.244 -1.010 14.566 1.00 97.56 201 ALA A O 1
ATOM 1475 N N . GLN A 1 202 ? -5.682 0.112 16.422 1.00 98.19 202 GLN A N 1
ATOM 1476 C CA . GLN A 1 202 ? -7.066 0.274 16.883 1.00 98.19 202 GLN A CA 1
ATOM 1477 C C . GLN A 1 202 ? -7.894 1.119 15.907 1.00 98.19 202 GLN A C 1
ATOM 1479 O O . GLN A 1 202 ? -9.018 0.748 15.560 1.00 98.19 202 GLN A O 1
ATOM 1484 N N . ALA A 1 203 ? -7.340 2.244 15.444 1.00 98.31 203 ALA A N 1
ATOM 1485 C CA . ALA A 1 203 ? -8.027 3.129 14.511 1.00 98.31 203 ALA A CA 1
ATOM 1486 C C . ALA A 1 203 ? -8.326 2.440 13.172 1.00 98.31 203 ALA A C 1
ATOM 1488 O O . ALA A 1 203 ? -9.367 2.703 12.567 1.00 98.31 203 ALA A O 1
ATOM 1489 N N . LEU A 1 204 ? -7.443 1.544 12.719 1.00 98.69 204 LEU A N 1
ATOM 1490 C CA . LEU A 1 204 ? -7.626 0.806 11.476 1.00 98.69 204 LEU A CA 1
ATOM 1491 C C . LEU A 1 204 ? -8.796 -0.174 11.559 1.00 98.69 204 LEU A C 1
ATOM 1493 O O . LEU A 1 204 ? -9.667 -0.155 10.688 1.00 98.69 204 LEU A O 1
ATOM 1497 N N . ARG A 1 205 ? -8.839 -0.977 12.630 1.00 98.69 205 ARG A N 1
ATOM 1498 C CA . ARG A 1 205 ? -9.934 -1.922 12.893 1.00 98.69 205 ARG A CA 1
ATOM 1499 C C . ARG A 1 205 ? -11.275 -1.199 12.989 1.00 98.69 205 ARG A C 1
ATOM 1501 O O . ARG A 1 205 ? -12.225 -1.569 12.304 1.00 98.69 205 ARG A O 1
ATOM 1508 N N . ALA A 1 206 ? -11.331 -0.121 13.777 1.00 98.69 206 ALA A N 1
ATOM 1509 C CA . ALA A 1 206 ? -12.541 0.683 13.937 1.00 98.69 206 ALA A CA 1
ATOM 1510 C C . ALA A 1 206 ? -13.013 1.282 12.605 1.00 98.69 206 ALA A C 1
ATOM 1512 O O . ALA A 1 206 ? -14.203 1.263 12.296 1.00 98.69 206 ALA A O 1
ATOM 1513 N N . PHE A 1 207 ? -12.081 1.778 11.788 1.00 98.75 207 PHE A N 1
ATOM 1514 C CA . PHE A 1 207 ? -12.415 2.326 10.483 1.00 98.75 207 PHE A CA 1
ATOM 1515 C C . PHE A 1 207 ? -12.988 1.267 9.545 1.00 98.75 207 PHE A C 1
ATOM 1517 O O . PHE A 1 207 ? -14.070 1.484 9.005 1.00 98.75 207 PHE A O 1
ATOM 1524 N N . ALA A 1 208 ? -12.318 0.120 9.390 1.00 98.69 208 ALA A N 1
ATOM 1525 C CA . ALA A 1 208 ? -12.804 -0.964 8.539 1.00 98.69 208 ALA A CA 1
ATOM 1526 C C . ALA A 1 208 ? -14.196 -1.452 8.965 1.00 98.69 208 ALA A C 1
ATOM 1528 O O . ALA A 1 208 ? -15.071 -1.596 8.113 1.00 98.69 208 ALA A O 1
ATOM 1529 N N . ALA A 1 209 ? -14.424 -1.611 10.273 1.00 98.56 209 ALA A N 1
ATOM 1530 C CA . ALA A 1 209 ? -15.719 -2.008 10.825 1.00 98.56 209 ALA A CA 1
ATOM 1531 C C . ALA A 1 209 ? -16.828 -0.960 10.606 1.00 98.56 209 ALA A C 1
ATOM 1533 O O . ALA A 1 209 ? -17.997 -1.317 10.506 1.00 98.56 209 ALA A O 1
ATOM 1534 N N . SER A 1 210 ? -16.478 0.328 10.517 1.00 98.56 210 SER A N 1
ATOM 1535 C CA . SER A 1 210 ? -17.447 1.410 10.284 1.00 98.56 210 SER A CA 1
ATOM 1536 C C . SER A 1 210 ? -17.853 1.597 8.818 1.00 98.56 210 SER A C 1
ATOM 1538 O O . SER A 1 210 ? -18.797 2.336 8.534 1.00 98.56 210 SER A O 1
ATOM 1540 N N . LEU A 1 211 ? -17.125 0.990 7.875 1.00 98.69 211 LEU A N 1
ATOM 1541 C CA . LEU A 1 211 ? -17.402 1.157 6.451 1.00 98.69 211 LEU A CA 1
ATOM 1542 C C . LEU A 1 211 ? -18.667 0.381 6.041 1.00 98.69 211 LEU A C 1
ATOM 1544 O O . LEU A 1 211 ? -18.900 -0.715 6.552 1.00 98.69 211 LEU A O 1
ATOM 1548 N N . PRO A 1 212 ? -19.468 0.903 5.089 1.00 98.25 212 PRO A N 1
ATOM 1549 C CA . PRO A 1 212 ? -20.643 0.197 4.582 1.00 98.25 212 PRO A CA 1
ATOM 1550 C C . PRO A 1 212 ? -20.317 -1.212 4.076 1.00 98.25 212 PRO A C 1
ATOM 1552 O O . PRO A 1 212 ? -19.226 -1.453 3.548 1.00 98.25 212 PRO A O 1
ATOM 1555 N N . GLN A 1 213 ? -21.285 -2.124 4.164 1.00 98.06 213 GLN A N 1
ATOM 1556 C CA . GLN A 1 213 ? -21.131 -3.479 3.638 1.00 98.06 213 GLN A CA 1
ATOM 1557 C C . GLN A 1 213 ? -20.743 -3.455 2.150 1.00 98.06 213 GLN A C 1
ATOM 1559 O O . GLN A 1 213 ? -21.272 -2.661 1.373 1.00 98.06 213 GLN A O 1
ATOM 1564 N N . GLY A 1 214 ? -19.806 -4.317 1.753 1.00 97.00 214 GLY A N 1
ATOM 1565 C CA . GLY A 1 214 ? -19.311 -4.387 0.375 1.00 97.00 214 GLY A CA 1
ATOM 1566 C C . GLY A 1 214 ? -18.291 -3.305 0.008 1.00 97.00 214 GLY A C 1
ATOM 1567 O O . GLY A 1 214 ? -17.859 -3.238 -1.143 1.00 97.00 214 GLY A O 1
ATOM 1568 N N . SER A 1 215 ? -17.880 -2.455 0.958 1.00 98.06 215 SER A N 1
ATOM 1569 C CA . SER A 1 215 ? -16.910 -1.391 0.688 1.00 98.06 215 SER A CA 1
ATOM 1570 C C . SER A 1 215 ? -15.555 -1.928 0.229 1.00 98.06 215 SER A C 1
ATOM 1572 O O . SER A 1 215 ? -15.068 -2.968 0.676 1.00 98.06 215 SER A O 1
ATOM 1574 N N . LYS A 1 216 ? -14.905 -1.141 -0.630 1.00 98.56 216 LYS A N 1
ATOM 1575 C CA . LYS A 1 216 ? -13.514 -1.335 -1.043 1.00 98.56 216 LYS A CA 1
ATOM 1576 C C . LYS A 1 216 ? -12.619 -0.467 -0.167 1.00 98.56 216 LYS A C 1
ATOM 1578 O O . LYS A 1 216 ? -12.846 0.741 -0.067 1.00 98.56 216 LYS A O 1
ATOM 1583 N N . LEU A 1 217 ? -11.593 -1.068 0.424 1.00 98.75 217 LEU A N 1
ATOM 1584 C CA . LEU A 1 217 ? -10.612 -0.377 1.252 1.00 98.75 217 LEU A CA 1
ATOM 1585 C C . LEU A 1 217 ? -9.204 -0.572 0.690 1.00 98.75 217 LEU A C 1
ATOM 1587 O O . LEU A 1 217 ? -8.641 -1.661 0.730 1.00 98.75 217 LEU A O 1
ATOM 1591 N N . ARG A 1 218 ? -8.599 0.502 0.182 1.00 98.56 218 ARG A N 1
ATOM 1592 C CA . ARG A 1 218 ? -7.178 0.488 -0.166 1.00 98.56 218 ARG A CA 1
ATOM 1593 C C . ARG A 1 218 ? -6.378 1.093 0.975 1.00 98.56 218 ARG A C 1
ATOM 1595 O O . ARG A 1 218 ? -6.339 2.316 1.136 1.00 98.56 218 ARG A O 1
ATOM 1602 N N . HIS A 1 219 ? -5.705 0.245 1.734 1.00 98.56 219 HIS A N 1
ATOM 1603 C CA . HIS A 1 219 ? -4.779 0.723 2.747 1.00 98.56 219 HIS A CA 1
ATOM 1604 C C . HIS A 1 219 ? -3.587 1.424 2.092 1.00 98.56 219 HIS A C 1
ATOM 1606 O O . HIS A 1 219 ? -3.238 1.152 0.941 1.00 98.56 219 HIS A O 1
ATOM 1612 N N . HIS A 1 220 ? -2.997 2.359 2.833 1.00 96.88 220 HIS A N 1
ATOM 1613 C CA . HIS A 1 220 ? -1.741 3.033 2.496 1.00 96.88 220 HIS A CA 1
ATOM 1614 C C . HIS A 1 220 ? -1.702 3.608 1.074 1.00 96.88 220 HIS A C 1
ATOM 1616 O O . HIS A 1 220 ? -0.980 3.152 0.186 1.00 96.88 220 HIS A O 1
ATOM 1622 N N . VAL A 1 221 ? -2.411 4.717 0.861 1.00 96.12 221 VAL A N 1
ATOM 1623 C CA . VAL A 1 221 ? -2.054 5.622 -0.246 1.00 96.12 221 VAL A CA 1
ATOM 1624 C C . VAL A 1 221 ? -0.612 6.111 -0.080 1.00 96.12 221 VAL A C 1
ATOM 1626 O O . VAL A 1 221 ? 0.039 6.425 -1.064 1.00 96.12 221 VAL A O 1
ATOM 1629 N N . ALA A 1 222 ? -0.106 6.172 1.150 1.00 94.88 222 ALA A N 1
ATOM 1630 C CA . ALA A 1 222 ? 1.315 6.242 1.458 1.00 94.88 222 ALA A CA 1
ATOM 1631 C C . ALA A 1 222 ? 1.566 5.684 2.869 1.00 94.88 222 ALA A C 1
ATOM 1633 O O . ALA A 1 222 ? 0.636 5.633 3.686 1.00 94.88 222 ALA A O 1
ATOM 1634 N N . GLY A 1 223 ? 2.811 5.294 3.141 1.00 95.44 223 GLY A N 1
ATOM 1635 C CA . GLY A 1 223 ? 3.181 4.511 4.320 1.00 95.44 223 GLY A CA 1
ATOM 1636 C C . GLY A 1 223 ? 3.355 3.030 4.002 1.00 95.44 223 GLY A C 1
ATOM 1637 O O . GLY A 1 223 ? 3.079 2.599 2.886 1.00 95.44 223 GLY A O 1
ATOM 1638 N N . ASP A 1 224 ? 3.830 2.279 4.992 1.00 96.88 224 ASP A N 1
ATOM 1639 C CA . ASP A 1 224 ? 4.067 0.835 4.895 1.00 96.88 224 ASP A CA 1
ATOM 1640 C C . ASP A 1 224 ? 3.944 0.203 6.306 1.00 96.88 224 ASP A C 1
ATOM 1642 O O . ASP A 1 224 ? 3.412 0.823 7.236 1.00 96.88 224 ASP A O 1
ATOM 1646 N N . LEU A 1 225 ? 4.397 -1.036 6.475 1.00 97.12 225 LEU A N 1
ATOM 1647 C CA . LEU A 1 225 ? 4.159 -1.885 7.648 1.00 97.12 225 LEU A CA 1
ATOM 1648 C C . LEU A 1 225 ? 5.185 -1.740 8.783 1.00 97.12 225 LEU A C 1
ATOM 1650 O O . LEU A 1 225 ? 5.074 -2.428 9.790 1.00 97.12 225 LEU A O 1
ATOM 1654 N N . GLY A 1 226 ? 6.182 -0.872 8.647 1.00 95.75 226 GLY A N 1
ATOM 1655 C CA . GLY A 1 226 ? 7.316 -0.794 9.565 1.00 95.75 226 GLY A CA 1
ATOM 1656 C C . GLY A 1 226 ? 6.955 -0.309 10.965 1.00 95.75 226 GLY A C 1
ATOM 1657 O O . GLY A 1 226 ? 6.074 0.541 11.124 1.00 95.75 226 GLY A O 1
ATOM 1658 N N . LEU A 1 227 ? 7.660 -0.829 11.968 1.00 92.75 227 LEU A N 1
ATOM 1659 C CA . LEU A 1 227 ? 7.596 -0.359 13.348 1.00 92.75 227 LEU A CA 1
ATOM 1660 C C . LEU A 1 227 ? 8.200 1.044 13.419 1.00 92.75 227 LEU A C 1
ATOM 1662 O O . LEU A 1 227 ? 9.415 1.220 13.370 1.00 92.75 227 LEU A O 1
ATOM 1666 N N . ALA A 1 228 ? 7.331 2.051 13.488 1.00 80.56 228 ALA A N 1
ATOM 1667 C CA . ALA A 1 228 ? 7.753 3.440 13.553 1.00 80.56 228 ALA A CA 1
ATOM 1668 C C . ALA A 1 228 ? 8.087 3.821 14.999 1.00 80.56 228 ALA A C 1
ATOM 1670 O O . ALA A 1 228 ? 7.185 4.119 15.781 1.00 80.56 228 ALA A O 1
ATOM 1671 N N . THR A 1 229 ? 9.378 3.822 15.324 1.00 59.66 229 THR A N 1
ATOM 1672 C CA . THR A 1 229 ? 9.926 4.438 16.544 1.00 59.66 229 THR A CA 1
ATOM 1673 C C . THR A 1 229 ? 9.996 5.956 16.426 1.00 59.66 229 THR A C 1
ATOM 1675 O O . THR A 1 229 ? 10.353 6.442 15.325 1.00 59.66 229 THR A O 1
#

Foldseek 3Di:
DKDKDCADPDLAAHGFIEMADAFQVGLQQQAALPPLAALCSVNYFPDFDPLQLVLQFQLAAAQAFEEEEHCHQLLNRDARDPNTYQYAYEEADPVSCVVSVVVLHAYAYEAQQVCPPPDDCDDPQAGEAEQVCVVDSNDHQCPDPNRQHPRRDSDDRYYYYYYQDDPLSVSRNPRHSPPCCDDPSVVVSVVCSPPNDPPNSVVSNVSSHPHDNHGYYYYHPDGHRHDRD

Solvent-accessible surface area (backbone atoms only — not comparable to full-atom values): 11790 Å² total; per-residue (Å²): 44,30,30,80,36,77,61,34,87,47,66,56,44,27,69,31,24,35,27,31,33,12,8,69,90,40,54,56,12,8,27,36,33,80,31,52,36,38,76,57,29,95,50,26,15,93,46,71,24,62,70,45,48,54,27,48,33,65,32,29,20,51,85,34,43,17,24,37,60,32,63,55,61,53,86,80,51,75,79,80,56,94,82,40,27,20,64,22,30,52,21,79,41,74,68,53,26,51,49,24,45,77,71,64,32,33,23,26,30,51,40,56,59,90,39,82,83,70,68,63,65,59,55,98,87,31,31,48,41,69,47,62,47,79,75,40,90,90,32,19,50,58,68,23,65,82,73,49,30,70,72,53,44,56,85,67,67,52,31,43,28,42,66,43,67,69,93,44,45,87,29,56,87,68,58,12,46,40,76,48,78,43,71,72,53,23,57,58,41,55,46,15,42,78,72,23,39,74,59,31,35,63,50,42,38,54,50,21,68,68,42,57,75,53,33,49,36,40,45,43,79,35,45,41,60,20,44,49,121

Secondary structure (DSSP, 8-state):
-EEEESS---TTT-SSEEEEE--SS-TTTTSBTT-TT-TTGGGSBSSB-HHHHHHHHH---TT-EEEEEE-S-TTTSPPP-TTSPEEEEEESSHHHHHHHHHTT--EEEEE-GGGTTTS-SEETTEEEEE-GGGT-TT--STTTTTTS-GGG-SS-SEEEEEE--SGGGGGTTSS---GGGSHHHHHHHHTHHHHSBSSHHHHHHHHHHHSPTT-EEE--SS--SB---

Nearest PDB structures (foldseek):
  1z5u-assembly1_B  TM=5.822E-01  e=4.374E+00  Salmonella enterica subsp. enterica serovar Typhimurium
  3iv6-assembly2_B  TM=4.234E-01  e=2.048E+00  Cereibacter sphaeroides 2.4.1
  7xqm-assembly1_D  TM=4.615E-01  e=4.660E+00  Thermus thermophilus HB27
  8h4q-assembly1_N-2  TM=1.493E-01  e=1.235E+00  Pyrenophora teres f. teres 0-1

Radius of gyration: 16.2 Å; Cα contacts (8 Å, |Δi|>4): 535; chains: 1; bounding box: 40×36×42 Å

Mean predicted aligned error: 4.47 Å

Sequence (229 aa):
MLKTVAKSANRKTGPIAVTYRAGVHETYATCPSTCALHPKGEKGGDLIDGDYLDALREAVPAGGIAWTYSHFDASLLPQWAEGETVINASCDTVGEALRAVKLGRPAVYVAPADTATSWPAKHGGIRFIRCPAELADNFTCDNCGGDRPLCARAERDYVVVFVAHGASKAKIGKGGGCYAAGGPTAIQWHGTRTKGAANDAQALRAFAASLPQGSKLRHHVAGDLGLAT